Protein AF-A0A5C2FN39-F1 (afdb_monomer_lite)

Sequence (282 aa):
MSVRHESASGLIWNNKVEKVRMSQDSYARLRFANIRQLPETGLFADEVGAIAPDVQAVSIDLDDGGNLDLTGIENLPLLSSLIIHQCDGILPYGGSGNGVMALTRLLMPYAQGATEQLIASPHLQDMEIEGGTLDLLTHMAETVRNVLLQRVKRAADPRAWDRLTQLDQIEINQSGSIEVVAPAGAWPEVVSFTIIGSLKGIVLASKVRPFQYLYLEGVRRFDPGSSFWDLQAKRVTVGYSTNPPKWLVEAWPHRPDDWDESFSIASHPLLPGSEEPYFDEL

Structure (mmCIF, N/CA/C/O backbone):
data_AF-A0A5C2FN39-F1
#
_entry.id   AF-A0A5C2FN39-F1
#
loop_
_atom_site.group_PDB
_atom_site.id
_atom_site.type_symbol
_atom_site.label_atom_id
_atom_site.label_alt_id
_atom_site.label_comp_id
_atom_site.label_asym_id
_atom_site.label_entity_id
_atom_site.label_seq_id
_atom_site.pdbx_PDB_ins_code
_atom_site.Cartn_x
_atom_site.Cartn_y
_atom_site.Cartn_z
_atom_site.occupancy
_atom_site.B_iso_or_equiv
_atom_site.auth_seq_id
_atom_site.auth_comp_id
_atom_site.auth_asym_id
_atom_site.auth_atom_id
_atom_site.pdbx_PDB_model_num
ATOM 1 N N . MET A 1 1 ? 25.526 -16.137 -9.722 1.00 68.50 1 MET A N 1
ATOM 2 C CA . MET A 1 1 ? 26.629 -15.169 -9.893 1.00 68.50 1 MET A CA 1
ATOM 3 C C . MET A 1 1 ? 26.033 -13.861 -10.384 1.00 68.50 1 MET A C 1
ATOM 5 O O . MET A 1 1 ? 25.047 -13.931 -11.107 1.00 68.50 1 MET A O 1
ATOM 9 N N . SER A 1 2 ? 26.560 -12.723 -9.930 1.00 86.62 2 SER A N 1
ATOM 10 C CA . SER A 1 2 ? 26.171 -11.387 -10.404 1.00 86.62 2 SER A CA 1
ATOM 11 C C . SER A 1 2 ? 27.128 -10.970 -11.516 1.00 86.62 2 SER A C 1
ATOM 13 O O . SER A 1 2 ? 28.333 -11.147 -11.342 1.00 86.62 2 SER A O 1
ATOM 15 N N . VAL A 1 3 ? 26.622 -10.445 -12.628 1.00 90.44 3 VAL A N 1
ATOM 16 C CA . VAL A 1 3 ? 27.440 -9.945 -13.744 1.00 90.44 3 VAL A CA 1
ATOM 17 C C . VAL A 1 3 ? 27.214 -8.446 -13.870 1.00 90.44 3 VAL A C 1
ATOM 19 O O . VAL A 1 3 ? 26.077 -8.020 -14.043 1.00 90.44 3 VAL A O 1
ATOM 22 N N . ARG A 1 4 ? 28.282 -7.652 -13.751 1.00 93.44 4 ARG A N 1
ATOM 23 C CA . ARG A 1 4 ? 28.230 -6.198 -13.939 1.00 93.44 4 ARG A CA 1
ATOM 24 C C . ARG A 1 4 ? 28.286 -5.869 -15.429 1.00 93.44 4 ARG A C 1
ATOM 26 O O . ARG A 1 4 ? 29.112 -6.428 -16.147 1.00 93.44 4 ARG A O 1
ATOM 33 N N . HIS A 1 5 ? 27.442 -4.941 -15.851 1.00 93.31 5 HIS A N 1
ATOM 34 C CA . HIS A 1 5 ? 27.387 -4.378 -17.190 1.00 93.31 5 HIS A CA 1
ATOM 35 C C . HIS A 1 5 ? 27.569 -2.863 -17.107 1.00 93.31 5 HIS A C 1
ATOM 37 O O . HIS A 1 5 ? 27.050 -2.218 -16.197 1.00 93.31 5 HIS A O 1
ATOM 43 N N . GLU A 1 6 ? 28.314 -2.322 -18.061 1.00 94.44 6 GLU A N 1
ATOM 44 C CA . GLU A 1 6 ? 28.580 -0.896 -18.210 1.00 94.44 6 GLU A CA 1
ATOM 45 C C . GLU A 1 6 ? 28.505 -0.572 -19.700 1.00 94.44 6 GLU A C 1
ATOM 47 O O . GLU A 1 6 ? 29.153 -1.241 -20.513 1.00 94.44 6 GLU A O 1
ATOM 52 N N . SER A 1 7 ? 27.647 0.377 -20.064 1.00 91.75 7 SER A N 1
ATOM 53 C CA . SER A 1 7 ? 27.414 0.754 -21.455 1.00 91.75 7 SER A CA 1
ATOM 54 C C . SER A 1 7 ? 28.093 2.077 -21.809 1.00 91.75 7 SER A C 1
ATOM 56 O O . SER A 1 7 ? 28.524 2.842 -20.947 1.00 91.75 7 SER A O 1
ATOM 58 N N . ALA A 1 8 ? 28.166 2.373 -23.109 1.00 89.88 8 ALA A N 1
ATOM 59 C CA . ALA A 1 8 ? 28.745 3.619 -23.604 1.00 89.88 8 ALA A CA 1
ATOM 60 C C . ALA A 1 8 ? 27.920 4.872 -23.250 1.00 89.88 8 ALA A C 1
ATOM 62 O O . ALA A 1 8 ? 28.463 5.973 -23.298 1.00 89.88 8 ALA A O 1
ATOM 63 N N . SER A 1 9 ? 26.637 4.723 -22.903 1.00 90.56 9 SER A N 1
ATOM 64 C CA . SER A 1 9 ? 25.781 5.830 -22.453 1.00 90.56 9 SER A CA 1
ATOM 65 C C . SER A 1 9 ? 25.977 6.165 -20.969 1.00 90.56 9 SER A C 1
ATOM 67 O O . SER A 1 9 ? 25.420 7.149 -20.487 1.00 90.56 9 SER A O 1
ATOM 69 N N . GLY A 1 10 ? 26.776 5.370 -20.247 1.00 92.06 10 GLY A N 1
ATOM 70 C CA . GLY A 1 10 ? 26.983 5.505 -18.806 1.00 92.06 10 GLY A CA 1
ATOM 71 C C . GLY A 1 10 ? 25.992 4.706 -17.955 1.00 92.06 10 GLY A C 1
ATOM 72 O O . GLY A 1 10 ? 26.003 4.851 -16.734 1.00 92.06 10 GLY A O 1
ATOM 73 N N . LEU A 1 11 ? 25.157 3.846 -18.557 1.00 94.94 11 LEU A N 1
ATOM 74 C CA . LEU A 1 11 ? 24.302 2.920 -17.813 1.00 94.94 11 LEU A CA 1
ATOM 75 C C . LEU A 1 11 ? 25.167 1.860 -17.117 1.00 94.94 11 LEU A C 1
ATOM 77 O O . LEU A 1 11 ? 25.895 1.112 -17.775 1.00 94.94 11 LEU A O 1
ATOM 81 N N . ILE A 1 12 ? 25.027 1.739 -15.795 1.00 94.38 12 ILE A N 1
ATOM 82 C CA . ILE A 1 12 ? 25.678 0.689 -15.001 1.00 94.38 12 ILE A CA 1
ATOM 83 C C . ILE A 1 12 ? 24.621 -0.132 -14.285 1.00 94.38 12 ILE A C 1
ATOM 85 O O . ILE A 1 12 ? 23.802 0.388 -13.524 1.00 94.38 12 ILE A O 1
ATOM 89 N N . TRP A 1 13 ? 24.667 -1.445 -14.485 1.00 94.62 13 TRP A N 1
ATOM 90 C CA . TRP A 1 13 ? 23.721 -2.356 -13.860 1.00 94.62 13 TRP A CA 1
ATOM 91 C C . TRP A 1 13 ? 24.318 -3.742 -13.631 1.00 94.62 13 TRP A C 1
ATOM 93 O O . TRP A 1 13 ? 25.352 -4.110 -14.187 1.00 94.62 13 TRP A O 1
ATOM 103 N N . ASN A 1 14 ? 23.669 -4.525 -12.775 1.00 93.69 14 ASN A N 1
ATOM 104 C CA . ASN A 1 14 ? 24.052 -5.901 -12.492 1.00 93.69 14 ASN A CA 1
ATOM 105 C C . ASN A 1 14 ? 22.943 -6.866 -12.903 1.00 93.69 14 ASN A C 1
ATOM 107 O O . ASN A 1 14 ? 21.786 -6.677 -12.531 1.00 93.69 14 ASN A O 1
ATOM 111 N N . ASN A 1 15 ? 23.313 -7.940 -13.597 1.00 91.56 15 ASN A N 1
ATOM 112 C CA . ASN A 1 15 ? 22.436 -9.067 -13.875 1.00 91.56 15 ASN A CA 1
ATOM 113 C C . ASN A 1 15 ? 22.622 -10.144 -12.806 1.00 91.56 15 ASN A C 1
ATOM 115 O O . ASN A 1 15 ? 23.734 -10.653 -12.615 1.00 91.56 15 ASN A O 1
ATOM 119 N N . LYS A 1 16 ? 21.547 -10.525 -12.118 1.00 91.44 16 LYS A N 1
ATOM 120 C CA . LYS A 1 16 ? 21.587 -11.599 -11.121 1.00 91.44 16 LYS A CA 1
ATOM 121 C C . LYS A 1 16 ? 20.252 -12.325 -11.064 1.00 91.44 16 LYS A C 1
ATOM 123 O O . LYS A 1 16 ? 19.197 -11.730 -11.208 1.00 91.44 16 LYS A O 1
ATOM 128 N N . VAL A 1 17 ? 20.295 -13.630 -10.813 1.00 90.62 17 VAL A N 1
ATOM 129 C CA . VAL A 1 17 ? 19.088 -14.394 -10.478 1.00 90.62 17 VAL A CA 1
ATOM 130 C C . VAL A 1 17 ? 18.904 -14.375 -8.970 1.00 90.62 17 VAL A C 1
ATOM 132 O O . VAL A 1 17 ? 19.785 -14.841 -8.239 1.00 90.62 17 VAL A O 1
ATOM 135 N N . GLU A 1 18 ? 17.762 -13.877 -8.513 1.00 87.94 18 GLU A N 1
ATOM 136 C CA . GLU A 1 18 ? 17.431 -13.761 -7.094 1.00 87.94 18 GLU A CA 1
ATOM 137 C C . GLU A 1 18 ? 16.122 -14.470 -6.761 1.00 87.94 18 GLU A C 1
ATOM 139 O O . GLU A 1 18 ? 15.236 -14.620 -7.604 1.00 87.94 18 GLU A O 1
ATOM 144 N N . LYS A 1 19 ? 16.025 -14.955 -5.518 1.00 83.50 19 LYS A N 1
ATOM 145 C CA . LYS A 1 19 ? 14.793 -15.530 -4.983 1.00 83.50 19 LYS A CA 1
ATOM 146 C C . LYS A 1 19 ? 13.948 -14.384 -4.435 1.00 83.50 19 LYS A C 1
ATOM 148 O O . LYS A 1 19 ? 14.345 -13.741 -3.470 1.00 83.50 19 LYS A O 1
ATOM 153 N N . VAL A 1 20 ? 12.788 -14.174 -5.034 1.00 80.06 20 VAL A N 1
ATOM 154 C CA . VAL A 1 20 ? 11.862 -13.088 -4.711 1.00 80.06 20 VAL A CA 1
ATOM 155 C C . VAL A 1 20 ? 10.625 -13.683 -4.098 1.00 80.06 20 VAL A C 1
ATOM 157 O O . VAL A 1 20 ? 10.107 -14.684 -4.592 1.00 80.06 20 VAL A O 1
ATOM 160 N N . ARG A 1 21 ? 10.146 -13.065 -3.026 1.00 69.81 21 ARG A N 1
ATOM 161 C CA . ARG A 1 21 ? 8.828 -13.371 -2.485 1.00 69.81 21 ARG A CA 1
ATOM 162 C C . ARG A 1 21 ? 7.776 -12.811 -3.442 1.00 69.81 21 ARG A C 1
ATOM 164 O O . ARG A 1 21 ? 7.739 -11.600 -3.632 1.00 69.81 21 ARG A O 1
ATOM 171 N N . MET A 1 22 ? 6.984 -13.682 -4.055 1.00 67.56 22 MET A N 1
ATOM 172 C CA . MET A 1 22 ? 5.895 -13.294 -4.960 1.00 67.56 22 MET A CA 1
ATOM 173 C C . MET A 1 22 ? 4.588 -13.090 -4.195 1.00 67.56 22 MET A C 1
ATOM 175 O O . MET A 1 22 ? 3.813 -12.229 -4.559 1.00 67.56 22 MET A O 1
ATOM 179 N N . SER A 1 23 ? 4.371 -13.852 -3.121 1.00 61.72 23 SER A N 1
ATOM 180 C CA . SER A 1 23 ? 3.233 -13.696 -2.208 1.00 61.72 23 SER A CA 1
ATOM 181 C C . SER A 1 23 ? 3.613 -14.176 -0.803 1.00 61.72 23 SER A C 1
ATOM 183 O O . SER A 1 23 ? 4.767 -14.552 -0.569 1.00 61.72 23 SER A O 1
ATOM 185 N N . GLN A 1 24 ? 2.669 -14.176 0.147 1.00 55.25 24 GLN A N 1
ATOM 186 C CA . GLN A 1 24 ? 2.934 -14.570 1.533 1.00 55.25 24 GLN A CA 1
ATOM 187 C C . GLN A 1 24 ? 3.634 -15.944 1.634 1.00 55.25 24 GLN A C 1
ATOM 189 O O . GLN A 1 24 ? 4.623 -16.041 2.362 1.00 55.25 24 GLN A O 1
ATOM 194 N N . ASP A 1 25 ? 3.263 -16.912 0.788 1.00 59.53 25 ASP A N 1
ATOM 195 C CA . ASP A 1 25 ? 3.815 -18.278 0.801 1.00 59.53 25 ASP A CA 1
ATOM 196 C C . ASP A 1 25 ? 4.524 -18.702 -0.500 1.00 59.53 25 ASP A C 1
ATOM 198 O O . ASP A 1 25 ? 4.971 -19.843 -0.633 1.00 59.53 25 ASP A O 1
ATOM 202 N N . SER A 1 26 ? 4.667 -17.797 -1.476 1.00 71.62 26 SER A N 1
ATOM 203 C CA . SER A 1 26 ? 5.258 -18.109 -2.784 1.00 71.62 26 SER A CA 1
ATOM 204 C C . SER A 1 26 ? 6.569 -17.374 -3.029 1.00 71.62 26 SER A C 1
ATOM 206 O O . SER A 1 26 ? 6.704 -16.177 -2.762 1.00 71.62 26 SER A O 1
ATOM 208 N N . TYR A 1 27 ? 7.532 -18.088 -3.612 1.00 78.94 27 TYR A N 1
ATOM 209 C CA . TYR A 1 27 ? 8.794 -17.522 -4.066 1.00 78.94 27 TYR A CA 1
ATOM 210 C C . TYR A 1 27 ? 9.089 -17.919 -5.510 1.00 78.94 27 TYR A C 1
ATOM 212 O O . TYR A 1 27 ? 9.005 -19.095 -5.861 1.00 78.94 27 TYR A O 1
ATOM 220 N N . ALA A 1 28 ? 9.545 -16.960 -6.312 1.00 83.38 28 ALA A N 1
ATOM 221 C CA . ALA A 1 28 ? 10.051 -17.198 -7.658 1.00 83.38 28 ALA A CA 1
ATOM 222 C C . ALA A 1 28 ? 11.546 -16.891 -7.733 1.00 83.38 28 ALA A C 1
ATOM 224 O O . ALA A 1 28 ? 12.079 -16.084 -6.971 1.00 83.38 28 ALA A O 1
ATOM 225 N N . ARG A 1 29 ? 12.242 -17.546 -8.663 1.00 88.62 29 ARG A N 1
ATOM 226 C CA . ARG A 1 29 ? 13.601 -17.158 -9.047 1.00 88.62 29 ARG A CA 1
ATOM 227 C C . ARG A 1 29 ? 13.485 -16.281 -10.279 1.00 88.62 29 ARG A C 1
ATOM 229 O O . ARG A 1 29 ? 13.197 -16.809 -11.346 1.00 88.62 29 ARG A O 1
ATOM 236 N N . LEU A 1 30 ? 13.680 -14.979 -10.112 1.00 90.94 30 LEU A N 1
ATOM 237 C CA . LEU A 1 30 ? 13.596 -14.017 -11.206 1.00 90.94 30 LEU A CA 1
ATOM 238 C C . LEU A 1 30 ? 14.995 -13.573 -11.613 1.00 90.94 30 LEU A C 1
ATOM 240 O O . LEU A 1 30 ? 15.892 -13.462 -10.770 1.00 90.94 30 LEU A O 1
ATOM 244 N N . ARG A 1 31 ? 15.186 -13.321 -12.907 1.00 93.19 31 ARG A N 1
ATOM 245 C CA . ARG A 1 31 ? 16.370 -12.621 -13.399 1.00 93.19 31 ARG A CA 1
ATOM 246 C C . ARG A 1 31 ? 16.178 -11.115 -13.255 1.00 93.19 31 ARG A C 1
ATOM 248 O O . ARG A 1 31 ? 15.276 -10.546 -13.866 1.00 93.19 31 ARG A O 1
ATOM 255 N N . PHE A 1 32 ? 17.050 -10.498 -12.473 1.00 94.31 32 PHE A N 1
ATOM 256 C CA . PHE A 1 32 ? 17.063 -9.072 -12.197 1.00 94.31 32 PHE A CA 1
ATOM 257 C C . PHE A 1 32 ? 18.043 -8.327 -13.085 1.00 94.31 32 PHE A C 1
ATOM 259 O O . PHE A 1 32 ? 19.181 -8.769 -13.255 1.00 94.31 32 PHE A O 1
ATOM 266 N N . ALA A 1 33 ? 17.621 -7.151 -13.532 1.00 95.19 33 ALA A N 1
ATOM 267 C CA . ALA A 1 33 ? 18.501 -6.046 -13.862 1.00 95.19 33 ALA A CA 1
ATOM 268 C C . ALA A 1 33 ? 18.473 -5.030 -12.708 1.00 95.19 33 ALA A C 1
ATOM 270 O O . ALA A 1 33 ? 17.485 -4.324 -12.513 1.00 95.19 33 ALA A O 1
ATOM 271 N N . ASN A 1 34 ? 19.556 -4.980 -11.931 1.00 94.75 34 ASN A N 1
ATOM 272 C CA . ASN A 1 34 ? 19.725 -4.037 -10.825 1.00 94.75 34 ASN A CA 1
ATOM 273 C C . ASN A 1 34 ? 20.513 -2.824 -11.316 1.00 94.75 34 ASN A C 1
ATOM 275 O O . ASN A 1 34 ? 21.736 -2.905 -11.460 1.00 94.75 34 ASN A O 1
ATOM 279 N N . ILE A 1 35 ? 19.820 -1.726 -11.589 1.00 94.75 35 ILE A N 1
ATOM 280 C CA . ILE A 1 35 ? 20.392 -0.492 -12.126 1.00 94.75 35 ILE A CA 1
ATOM 281 C C . ILE A 1 35 ? 20.983 0.328 -10.984 1.00 94.75 35 ILE A C 1
ATOM 283 O O . ILE A 1 35 ? 20.297 0.607 -10.003 1.00 94.75 35 ILE A O 1
ATOM 287 N N . ARG A 1 36 ? 22.267 0.672 -11.123 1.00 93.62 36 ARG A N 1
ATOM 288 C CA . ARG A 1 36 ? 23.074 1.409 -10.134 1.00 93.62 36 ARG A CA 1
ATOM 289 C C . ARG A 1 36 ? 23.403 2.828 -10.575 1.00 93.62 36 ARG A C 1
ATOM 291 O O . ARG A 1 36 ? 23.592 3.699 -9.738 1.00 93.62 36 ARG A O 1
ATOM 298 N N . GLN A 1 37 ? 23.459 3.052 -11.882 1.00 93.81 37 GLN A N 1
ATOM 299 C CA . GLN A 1 37 ? 23.707 4.359 -12.471 1.00 93.81 37 GLN A CA 1
ATOM 300 C C . GLN A 1 37 ? 22.940 4.459 -13.785 1.00 93.81 37 GLN A C 1
ATOM 302 O O . GLN A 1 37 ? 22.978 3.522 -14.585 1.00 93.81 37 GLN A O 1
ATOM 307 N N . LEU A 1 38 ? 22.251 5.579 -13.991 1.00 93.25 38 LEU A N 1
ATOM 308 C CA . LEU A 1 38 ? 21.539 5.888 -15.229 1.00 93.25 38 LEU A CA 1
ATOM 309 C C . LEU A 1 38 ? 22.411 6.753 -16.153 1.00 93.25 38 LEU A C 1
ATOM 311 O O . LEU A 1 38 ? 23.233 7.531 -15.661 1.00 93.25 38 LEU A O 1
ATOM 315 N N . PRO A 1 39 ? 22.201 6.679 -17.478 1.00 91.75 39 PRO A N 1
ATOM 316 C CA . PRO A 1 39 ? 22.664 7.703 -18.411 1.00 91.75 39 PRO A CA 1
ATOM 317 C C . PRO A 1 39 ? 22.115 9.088 -18.053 1.00 91.75 39 PRO A C 1
ATOM 319 O O . PRO A 1 39 ? 21.081 9.196 -17.394 1.00 91.75 39 PRO A O 1
ATOM 322 N N . GLU A 1 40 ? 22.728 10.155 -18.576 1.00 88.25 40 GLU A N 1
ATOM 323 C CA . GLU A 1 40 ? 22.231 11.535 -18.389 1.00 88.25 40 GLU A CA 1
ATOM 324 C C . GLU A 1 40 ? 20.773 11.718 -18.848 1.00 88.25 40 GLU A C 1
ATOM 326 O O . GLU A 1 40 ? 20.047 12.554 -18.314 1.00 88.25 40 GLU A O 1
ATOM 331 N N . THR A 1 41 ? 20.333 10.927 -19.831 1.00 87.56 41 THR A N 1
ATOM 332 C CA . THR A 1 41 ? 18.958 10.938 -20.345 1.00 87.56 41 THR A CA 1
ATOM 333 C C . THR A 1 41 ? 17.955 10.236 -19.427 1.00 87.56 41 THR A C 1
ATOM 335 O O . THR A 1 41 ? 16.757 10.393 -19.633 1.00 87.56 41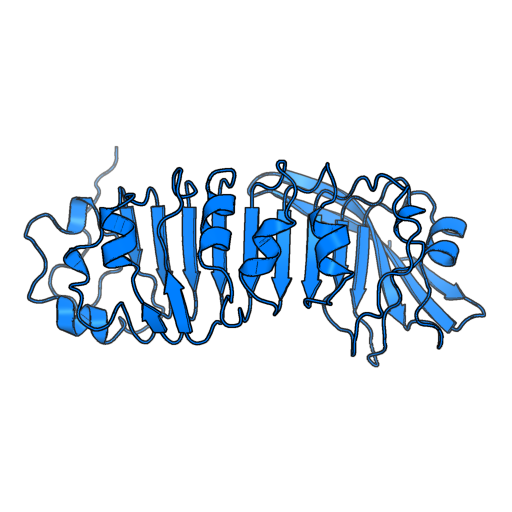 THR A O 1
ATOM 338 N N . GLY A 1 42 ? 18.408 9.432 -18.460 1.00 88.38 42 GLY A N 1
ATOM 339 C CA . GLY A 1 42 ? 17.553 8.596 -17.610 1.00 88.38 42 GLY A CA 1
ATOM 340 C C . GLY A 1 42 ? 17.000 7.332 -18.285 1.00 88.38 42 GLY A C 1
ATOM 341 O O . GLY A 1 42 ? 16.404 6.499 -17.602 1.00 88.38 42 GLY A O 1
ATOM 342 N N . LEU A 1 43 ? 17.206 7.167 -19.597 1.00 91.44 43 LEU A N 1
ATOM 343 C CA . LEU A 1 43 ? 16.714 6.035 -20.388 1.00 91.44 43 LEU A CA 1
ATOM 344 C C . LEU A 1 43 ? 17.588 4.794 -20.183 1.00 91.44 43 LEU A C 1
ATOM 346 O O . LEU A 1 43 ? 18.813 4.878 -20.228 1.00 91.44 43 LEU A O 1
ATOM 350 N N . PHE A 1 44 ? 16.963 3.628 -20.014 1.00 93.25 44 PHE A N 1
ATOM 351 C CA . PHE A 1 44 ? 17.691 2.367 -19.803 1.00 93.25 44 PHE A CA 1
ATOM 352 C C . PHE A 1 44 ? 17.059 1.138 -20.471 1.00 93.25 44 PHE A C 1
ATOM 354 O O . PHE A 1 44 ? 17.761 0.156 -20.717 1.00 93.25 44 PHE A O 1
ATOM 361 N N . ALA A 1 45 ? 15.745 1.151 -20.721 1.00 92.38 45 ALA A N 1
ATOM 362 C CA . ALA A 1 45 ? 14.983 -0.062 -21.018 1.00 92.38 45 ALA A CA 1
ATOM 363 C C . ALA A 1 45 ? 15.482 -0.788 -22.277 1.00 92.38 45 ALA A C 1
ATOM 365 O O . ALA A 1 45 ? 15.726 -1.994 -22.229 1.00 92.38 45 ALA A O 1
ATOM 366 N N . ASP A 1 46 ? 15.718 -0.051 -23.364 1.00 91.38 46 ASP A N 1
ATOM 367 C CA . ASP A 1 46 ? 16.189 -0.622 -24.629 1.00 91.38 46 ASP A CA 1
ATOM 368 C C . ASP A 1 46 ? 17.588 -1.250 -24.500 1.00 91.38 46 ASP A C 1
ATOM 370 O O . ASP A 1 46 ? 17.839 -2.335 -25.028 1.00 91.38 46 ASP A O 1
ATOM 374 N N . GLU A 1 47 ? 18.499 -0.615 -23.752 1.00 92.88 47 GLU A N 1
ATOM 375 C CA . GLU A 1 47 ? 19.850 -1.144 -23.522 1.00 92.88 47 GLU A CA 1
ATOM 376 C C . GLU A 1 47 ? 19.825 -2.425 -22.682 1.00 92.88 47 GLU A C 1
ATOM 378 O O . GLU A 1 47 ? 20.512 -3.401 -23.002 1.00 92.88 47 GLU A O 1
ATOM 383 N N . VAL A 1 48 ? 19.003 -2.450 -21.628 1.00 92.88 48 VAL A N 1
ATOM 384 C CA . VAL A 1 48 ? 18.810 -3.650 -20.805 1.00 92.88 48 VAL A CA 1
ATOM 385 C C . VAL A 1 48 ? 18.190 -4.770 -21.638 1.00 92.88 48 VAL A C 1
ATOM 387 O O . VAL A 1 48 ? 18.703 -5.888 -21.615 1.00 92.88 48 VAL A O 1
ATOM 390 N N . GLY A 1 49 ? 17.143 -4.479 -22.414 1.00 91.25 49 GLY A N 1
ATOM 391 C CA . GLY A 1 49 ? 16.467 -5.460 -23.264 1.00 91.25 49 GLY A CA 1
ATOM 392 C C . GLY A 1 49 ? 17.370 -6.045 -24.352 1.00 91.25 49 GLY A C 1
ATOM 393 O O . GLY A 1 49 ? 17.291 -7.238 -24.640 1.00 91.25 49 GLY A O 1
ATOM 394 N N . ALA A 1 50 ? 18.283 -5.245 -24.910 1.00 90.62 50 ALA A N 1
ATOM 395 C CA . ALA A 1 50 ? 19.247 -5.709 -25.906 1.00 90.62 50 ALA A CA 1
ATOM 396 C C . ALA A 1 50 ? 20.297 -6.676 -25.326 1.00 90.62 50 ALA A C 1
ATOM 398 O O . ALA A 1 50 ? 20.708 -7.619 -26.004 1.00 90.62 50 ALA A O 1
ATOM 399 N N . ILE A 1 51 ? 20.742 -6.455 -24.082 1.00 89.69 51 ILE A N 1
ATOM 400 C CA . ILE A 1 51 ? 21.794 -7.262 -23.437 1.00 89.69 51 ILE A CA 1
ATOM 401 C C . ILE A 1 51 ? 21.210 -8.472 -22.696 1.00 89.69 51 ILE A C 1
ATOM 403 O O . ILE A 1 51 ? 21.808 -9.550 -22.693 1.00 89.69 51 ILE A O 1
ATOM 407 N N . ALA A 1 52 ? 20.057 -8.305 -22.053 1.00 89.81 52 ALA A N 1
ATOM 408 C CA . ALA A 1 52 ? 19.388 -9.334 -21.270 1.00 89.81 52 ALA A CA 1
ATOM 409 C C . ALA A 1 52 ? 17.881 -9.362 -21.581 1.00 89.81 52 ALA A C 1
ATOM 411 O O . ALA A 1 52 ? 17.061 -8.923 -20.772 1.00 89.81 52 ALA A O 1
ATOM 412 N N . PRO A 1 53 ? 17.497 -9.926 -22.742 1.00 90.06 53 PRO A N 1
ATOM 413 C CA . PRO A 1 53 ? 16.099 -9.989 -23.177 1.00 90.06 53 PRO A CA 1
ATOM 414 C C . PRO A 1 53 ? 15.218 -10.876 -22.283 1.00 90.06 53 PRO A C 1
ATOM 416 O O . PRO A 1 53 ? 13.995 -10.820 -22.374 1.00 90.06 53 PRO A O 1
ATOM 419 N N . ASP A 1 54 ? 15.824 -11.703 -21.424 1.00 91.25 54 ASP A N 1
ATOM 420 C CA . ASP A 1 54 ? 15.140 -12.574 -20.470 1.00 91.25 54 ASP A CA 1
ATOM 421 C C . ASP A 1 54 ? 15.021 -11.969 -19.056 1.00 91.25 54 ASP A C 1
ATOM 423 O O . ASP A 1 54 ? 14.755 -12.695 -18.096 1.00 91.25 54 ASP A O 1
ATOM 427 N N . VAL A 1 55 ? 15.238 -10.656 -18.897 1.00 92.88 55 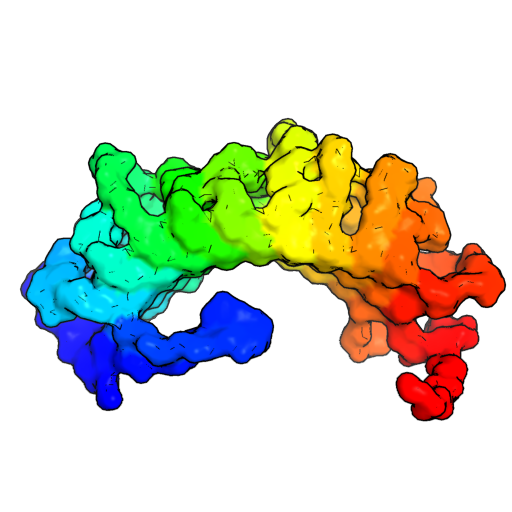VAL A N 1
ATOM 428 C CA . VAL A 1 55 ? 15.012 -9.947 -17.626 1.00 92.88 55 VAL A CA 1
ATOM 429 C C . VAL A 1 55 ? 13.538 -10.015 -17.240 1.00 92.88 55 VAL A C 1
ATOM 431 O O . VAL A 1 55 ? 12.651 -9.686 -18.023 1.00 92.88 55 VAL A O 1
ATOM 434 N N . GLN A 1 56 ? 13.293 -10.426 -15.997 1.00 93.94 56 GLN A N 1
ATOM 435 C CA . GLN A 1 56 ? 11.953 -10.563 -15.424 1.00 93.94 56 GLN A CA 1
ATOM 436 C C . GLN A 1 56 ? 11.672 -9.517 -14.346 1.00 93.94 56 GLN A C 1
ATOM 438 O O . GLN A 1 56 ? 10.518 -9.240 -14.026 1.00 93.94 56 GLN A O 1
ATOM 443 N N . ALA A 1 57 ? 12.724 -8.943 -13.768 1.00 94.19 57 ALA A N 1
ATOM 444 C CA . ALA A 1 57 ? 12.616 -7.922 -12.747 1.00 94.19 57 ALA A CA 1
ATOM 445 C C . ALA A 1 57 ? 13.611 -6.791 -13.003 1.00 94.19 57 ALA A C 1
ATOM 447 O O . ALA A 1 57 ? 14.776 -7.038 -13.310 1.00 94.19 57 ALA A O 1
ATOM 448 N N . VAL A 1 58 ? 13.164 -5.554 -12.832 1.00 95.12 58 VAL A N 1
ATOM 449 C CA . VAL A 1 58 ? 14.031 -4.373 -12.836 1.00 95.12 58 VAL A CA 1
ATOM 450 C C . VAL A 1 58 ? 13.990 -3.760 -11.446 1.00 95.12 58 VAL A C 1
ATOM 452 O O . VAL A 1 58 ? 12.911 -3.505 -10.910 1.00 95.12 58 VAL A O 1
ATOM 455 N N . SER A 1 59 ? 15.169 -3.533 -10.871 1.00 94.56 59 SER A N 1
ATOM 456 C CA . SER A 1 59 ? 15.336 -2.809 -9.613 1.00 94.56 59 SER A CA 1
ATOM 457 C C . SER A 1 59 ? 16.187 -1.570 -9.851 1.00 94.56 59 SER A C 1
ATOM 459 O O . SER A 1 59 ? 17.288 -1.680 -10.389 1.00 94.56 59 SER A O 1
ATOM 461 N N . ILE A 1 60 ? 15.702 -0.410 -9.423 1.00 94.19 60 ILE A N 1
ATOM 462 C CA . ILE A 1 60 ? 16.404 0.873 -9.494 1.00 94.19 60 ILE A CA 1
ATOM 463 C C . ILE A 1 60 ? 16.883 1.246 -8.089 1.00 94.19 60 ILE A C 1
ATOM 465 O O . ILE A 1 60 ? 16.071 1.525 -7.200 1.00 94.19 60 ILE A O 1
ATOM 469 N N . ASP A 1 61 ? 18.201 1.216 -7.900 1.00 89.62 61 ASP A N 1
ATOM 470 C CA . ASP A 1 61 ? 18.888 1.541 -6.646 1.00 89.62 61 ASP A CA 1
ATOM 471 C C . ASP A 1 61 ? 20.161 2.329 -6.982 1.00 89.62 61 ASP A C 1
ATOM 473 O O . ASP A 1 61 ? 21.243 1.751 -7.134 1.00 89.62 61 ASP A O 1
ATOM 477 N N . LEU A 1 62 ? 19.976 3.629 -7.235 1.00 88.31 62 LEU A N 1
ATOM 478 C CA . LEU A 1 62 ? 20.994 4.517 -7.793 1.00 88.31 62 LEU A CA 1
ATOM 479 C C . LEU A 1 62 ? 22.004 4.944 -6.728 1.00 88.31 62 LEU A C 1
ATOM 481 O O . LEU A 1 62 ? 21.614 5.452 -5.682 1.00 88.31 62 LEU A O 1
ATOM 485 N N . ASP A 1 63 ? 23.296 4.796 -7.025 1.00 85.19 63 ASP A N 1
ATOM 486 C CA . ASP A 1 63 ? 24.377 5.142 -6.093 1.00 85.19 63 ASP A CA 1
ATOM 487 C C . ASP A 1 63 ? 24.465 6.662 -5.834 1.00 85.19 63 ASP A C 1
ATOM 489 O O . ASP A 1 63 ? 24.702 7.080 -4.701 1.00 85.19 63 ASP A O 1
ATOM 493 N N . ASP A 1 64 ? 24.217 7.479 -6.865 1.00 81.69 64 ASP A N 1
ATOM 494 C CA . ASP A 1 64 ? 24.412 8.939 -6.849 1.00 81.69 64 ASP A CA 1
ATOM 495 C C . ASP A 1 64 ? 23.126 9.734 -7.173 1.00 81.69 64 ASP A C 1
ATOM 497 O O . ASP A 1 64 ? 23.186 10.895 -7.580 1.00 81.69 64 ASP A O 1
ATOM 501 N N . GLY A 1 65 ? 21.948 9.122 -7.005 1.00 82.31 65 GLY A N 1
ATOM 502 C CA . GLY A 1 65 ? 20.670 9.732 -7.394 1.00 82.31 65 GLY A CA 1
ATOM 503 C C . GLY A 1 65 ? 20.463 9.783 -8.915 1.00 82.31 65 GLY A C 1
ATOM 504 O O . GLY A 1 65 ? 21.105 9.054 -9.672 1.00 82.31 65 GLY A O 1
ATOM 505 N N . GLY A 1 66 ? 19.519 10.606 -9.371 1.00 86.69 66 GLY A N 1
ATOM 506 C CA . GLY A 1 66 ? 19.189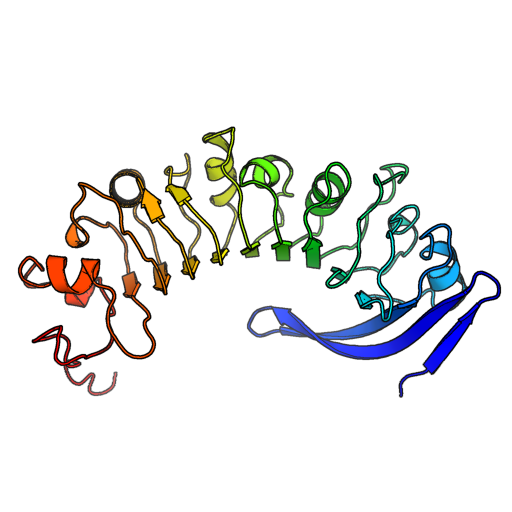 10.776 -10.788 1.00 86.69 66 GLY A CA 1
ATOM 507 C C . GLY A 1 66 ? 17.695 10.726 -11.113 1.00 86.69 66 GLY A C 1
ATOM 508 O O . GLY A 1 66 ? 16.878 10.191 -10.358 1.00 86.69 66 GLY A O 1
ATOM 509 N N . ASN A 1 67 ? 17.349 11.286 -12.276 1.00 90.25 67 ASN A N 1
ATOM 510 C CA . ASN A 1 67 ? 15.998 11.232 -12.828 1.00 90.25 67 ASN A CA 1
ATOM 511 C C . ASN A 1 67 ? 15.827 9.977 -13.687 1.00 90.25 67 ASN A C 1
ATOM 513 O O . ASN A 1 67 ? 16.606 9.736 -14.608 1.00 90.25 67 ASN A O 1
ATOM 517 N N . LEU A 1 68 ? 14.788 9.203 -13.397 1.00 92.62 68 LEU A N 1
ATOM 518 C CA . LEU A 1 68 ? 14.454 7.974 -14.104 1.00 92.62 68 LEU A CA 1
ATOM 519 C C . LEU A 1 68 ? 13.488 8.257 -15.255 1.00 92.62 68 LEU A C 1
ATOM 521 O O . LEU A 1 68 ? 12.418 8.818 -15.024 1.00 92.62 68 LEU A O 1
ATOM 525 N N . ASP A 1 69 ? 13.817 7.800 -16.463 1.00 91.75 69 ASP A N 1
ATOM 526 C CA . ASP A 1 69 ? 12.874 7.746 -17.579 1.00 91.75 69 ASP A CA 1
ATOM 527 C C . ASP A 1 69 ? 12.431 6.296 -17.806 1.00 91.75 69 ASP A C 1
ATOM 529 O O . ASP A 1 69 ? 13.239 5.404 -18.072 1.00 91.75 69 ASP A O 1
ATOM 533 N N . LEU A 1 70 ? 11.129 6.057 -17.669 1.00 91.81 70 LEU A N 1
ATOM 534 C CA . LEU A 1 70 ? 10.517 4.741 -17.844 1.00 91.81 70 LEU A CA 1
ATOM 535 C C . LEU A 1 70 ? 10.103 4.459 -19.297 1.00 91.81 70 LEU A C 1
ATOM 537 O O . LEU A 1 70 ? 9.542 3.402 -19.574 1.00 91.81 70 LEU A O 1
ATOM 541 N N . THR A 1 71 ? 10.356 5.374 -20.231 1.00 89.00 71 THR A N 1
ATOM 542 C CA . THR A 1 71 ? 10.030 5.191 -21.649 1.00 89.00 71 THR A CA 1
ATOM 543 C C . THR A 1 71 ? 10.679 3.918 -22.203 1.00 89.00 71 THR A C 1
ATOM 545 O O . THR A 1 71 ? 11.877 3.686 -22.038 1.00 89.00 71 THR A O 1
ATOM 548 N N . GLY A 1 72 ? 9.872 3.081 -22.863 1.00 87.81 72 GLY A N 1
ATOM 549 C CA . GLY A 1 72 ? 10.317 1.815 -23.443 1.00 87.81 72 GLY A CA 1
ATOM 550 C C . GLY A 1 72 ? 10.354 0.648 -22.456 1.00 87.81 72 GLY A C 1
ATOM 551 O O . GLY A 1 72 ? 10.660 -0.469 -22.865 1.00 87.81 72 GLY A O 1
ATOM 552 N N . ILE A 1 73 ? 10.008 0.846 -21.176 1.00 90.31 73 ILE A N 1
ATOM 553 C CA . ILE A 1 73 ? 9.921 -0.258 -20.205 1.00 90.31 73 ILE A CA 1
ATOM 554 C C . ILE A 1 73 ? 8.917 -1.336 -20.642 1.00 90.31 73 ILE A C 1
ATOM 556 O O . ILE A 1 73 ? 9.110 -2.516 -20.356 1.00 90.31 73 ILE A O 1
ATOM 560 N N . GLU A 1 74 ? 7.893 -0.950 -21.408 1.00 86.94 74 GLU A N 1
ATOM 561 C CA . GLU A 1 74 ? 6.914 -1.859 -21.998 1.00 86.94 74 GLU A CA 1
ATOM 562 C C . GLU A 1 74 ? 7.512 -2.814 -23.043 1.00 86.94 74 GLU A C 1
ATOM 564 O O . GLU A 1 74 ? 6.911 -3.844 -23.349 1.00 86.94 74 GLU A O 1
ATOM 569 N N . ASN A 1 75 ? 8.705 -2.509 -23.564 1.00 86.75 75 ASN A N 1
ATOM 570 C CA . ASN A 1 75 ? 9.416 -3.343 -24.531 1.00 86.75 75 ASN A CA 1
ATOM 571 C C . ASN A 1 75 ? 10.165 -4.509 -23.870 1.00 86.75 75 ASN A C 1
ATOM 573 O O . ASN A 1 75 ? 10.756 -5.319 -24.582 1.00 86.75 75 ASN A O 1
ATOM 577 N N . LEU A 1 76 ? 10.161 -4.614 -22.534 1.00 90.31 76 LEU A N 1
ATOM 578 C CA . LEU A 1 76 ? 10.737 -5.736 -21.793 1.00 90.31 76 LEU A CA 1
ATOM 579 C C . LEU A 1 76 ? 9.680 -6.851 -21.643 1.00 90.31 76 LEU A C 1
ATOM 581 O O . LEU A 1 76 ? 8.865 -6.809 -20.719 1.00 90.31 76 LEU A O 1
ATOM 585 N N . PRO A 1 77 ? 9.668 -7.879 -22.517 1.00 85.75 77 PRO A N 1
ATOM 586 C CA . PRO A 1 77 ? 8.503 -8.751 -22.703 1.00 85.75 77 PRO A CA 1
ATOM 587 C C . PRO A 1 77 ? 8.212 -9.669 -21.512 1.00 85.75 77 PRO A C 1
ATOM 589 O O . PRO A 1 77 ? 7.099 -10.173 -21.379 1.00 85.75 77 PRO A O 1
ATOM 592 N N . LEU A 1 78 ? 9.211 -9.920 -20.663 1.00 91.44 78 LEU A N 1
ATOM 593 C CA . LEU A 1 78 ? 9.089 -10.789 -19.493 1.00 91.44 78 LEU A CA 1
ATOM 594 C C . LEU A 1 78 ? 9.048 -10.012 -18.174 1.00 91.44 78 LEU A C 1
ATOM 596 O O . LEU A 1 78 ? 9.070 -10.641 -17.115 1.00 91.44 78 LEU A O 1
ATOM 600 N N . LEU A 1 79 ? 8.998 -8.676 -18.218 1.00 93.00 79 LEU A N 1
ATOM 601 C CA . LEU A 1 79 ? 9.020 -7.852 -17.017 1.00 93.00 79 LEU A CA 1
ATOM 602 C C . LEU A 1 79 ? 7.756 -8.081 -16.181 1.00 93.00 79 LEU A C 1
ATOM 604 O O . LEU A 1 79 ? 6.676 -7.596 -16.512 1.00 93.00 79 LEU A O 1
ATOM 608 N N . SER A 1 80 ? 7.919 -8.794 -15.070 1.00 93.06 80 SER A N 1
ATOM 609 C CA . SER A 1 80 ? 6.860 -9.076 -14.104 1.00 93.06 80 SER A CA 1
ATOM 610 C C . SER A 1 80 ? 6.991 -8.261 -12.819 1.00 93.06 80 SER A C 1
ATOM 612 O O . SER A 1 80 ? 6.022 -8.142 -12.075 1.00 93.06 80 SER A O 1
ATOM 614 N N . SER A 1 81 ? 8.168 -7.697 -12.535 1.00 93.88 81 SER A N 1
ATOM 615 C CA . SER A 1 81 ? 8.417 -6.925 -11.314 1.00 93.88 81 SER A CA 1
ATOM 616 C C . SER A 1 81 ? 9.201 -5.649 -11.600 1.00 93.88 81 SER A C 1
ATOM 618 O O . SER A 1 81 ? 10.310 -5.712 -12.127 1.00 93.88 81 SER A O 1
ATOM 620 N N . LEU A 1 82 ? 8.672 -4.505 -11.172 1.00 94.69 82 LEU A N 1
ATOM 621 C CA . LEU A 1 82 ? 9.373 -3.220 -11.192 1.00 94.69 82 LEU A CA 1
ATOM 622 C C . LEU A 1 82 ? 9.517 -2.696 -9.765 1.00 94.69 82 LEU A C 1
ATOM 624 O O . LEU A 1 82 ? 8.526 -2.594 -9.046 1.00 94.69 82 LEU A O 1
ATOM 628 N N . ILE A 1 83 ? 10.748 -2.393 -9.361 1.00 94.38 83 ILE A N 1
ATOM 629 C CA . ILE A 1 83 ? 11.085 -1.921 -8.019 1.00 94.38 83 ILE A CA 1
ATOM 630 C C . ILE A 1 83 ? 11.927 -0.653 -8.148 1.00 94.38 83 ILE A C 1
ATOM 632 O O . ILE A 1 83 ? 13.002 -0.676 -8.741 1.00 94.38 83 ILE A O 1
ATOM 636 N N . ILE A 1 84 ? 11.452 0.457 -7.596 1.00 94.19 84 ILE A N 1
ATOM 637 C CA . ILE A 1 84 ? 12.122 1.757 -7.623 1.00 94.19 84 ILE A CA 1
ATOM 638 C C . ILE A 1 84 ? 12.172 2.274 -6.186 1.00 94.19 84 ILE A C 1
ATOM 640 O O . ILE A 1 84 ? 11.134 2.597 -5.616 1.00 94.19 84 ILE A O 1
ATOM 644 N N . HIS A 1 85 ? 13.369 2.331 -5.597 1.00 82.19 85 HIS A N 1
ATOM 645 C CA . HIS A 1 85 ? 13.557 2.777 -4.210 1.00 82.19 85 HIS A CA 1
ATOM 646 C C . HIS A 1 85 ? 14.219 4.153 -4.106 1.00 82.19 85 HIS A C 1
ATOM 648 O O . HIS A 1 85 ? 13.804 4.967 -3.286 1.00 82.19 85 HIS A O 1
ATOM 654 N N . GLN A 1 86 ? 15.257 4.409 -4.908 1.00 75.19 86 GLN A N 1
ATOM 655 C CA . GLN A 1 86 ? 16.072 5.623 -4.814 1.00 75.19 86 GLN A CA 1
ATOM 656 C C . GLN A 1 86 ? 16.206 6.283 -6.187 1.00 75.19 86 GLN A C 1
ATOM 658 O O . GLN A 1 86 ? 16.893 5.773 -7.070 1.00 75.19 86 GLN A O 1
ATOM 663 N N . CYS A 1 87 ? 15.532 7.419 -6.354 1.00 83.94 87 CYS A N 1
ATOM 664 C CA . CYS A 1 87 ? 15.680 8.328 -7.489 1.00 83.94 87 CYS A CA 1
ATOM 665 C C . CYS A 1 87 ? 15.326 9.756 -7.051 1.00 83.94 87 CYS A C 1
ATOM 667 O O . CYS A 1 87 ? 14.501 9.937 -6.153 1.00 83.94 87 CYS A O 1
ATOM 669 N N . ASP A 1 88 ? 15.894 10.764 -7.711 1.00 85.81 88 ASP A N 1
ATOM 670 C CA . ASP A 1 88 ? 15.552 12.172 -7.454 1.00 85.81 88 ASP A CA 1
ATOM 671 C C . ASP A 1 88 ? 14.178 12.535 -8.029 1.00 85.81 88 ASP A C 1
ATOM 673 O O . ASP A 1 88 ? 13.476 13.412 -7.519 1.00 85.81 88 ASP A O 1
ATOM 677 N N . GLY A 1 89 ? 13.775 11.827 -9.083 1.00 87.81 89 GLY A N 1
ATOM 678 C CA . GLY A 1 89 ? 12.491 11.985 -9.740 1.00 87.81 89 GLY A CA 1
ATOM 679 C C . GLY A 1 89 ? 12.250 10.893 -10.772 1.00 87.81 89 GLY A C 1
ATOM 680 O O . GLY A 1 89 ? 13.181 10.270 -11.279 1.00 87.81 89 GLY A O 1
ATOM 681 N N . ILE A 1 90 ? 10.981 10.674 -11.096 1.00 90.69 90 ILE A N 1
ATOM 682 C CA . ILE A 1 90 ? 10.569 9.849 -12.231 1.00 90.69 90 ILE A CA 1
ATOM 683 C C . ILE A 1 90 ? 9.960 10.803 -13.252 1.00 90.69 90 ILE A C 1
ATOM 685 O O . ILE A 1 90 ? 9.040 11.563 -12.935 1.00 90.69 90 ILE A O 1
ATOM 689 N N . LEU A 1 91 ? 10.518 10.800 -14.457 1.00 86.81 91 LEU A N 1
ATOM 690 C CA . LEU A 1 91 ? 10.060 11.632 -15.558 1.00 86.81 91 LEU A CA 1
ATOM 691 C C . LEU A 1 91 ? 8.690 11.148 -16.061 1.00 86.81 91 LEU A C 1
ATOM 693 O O . LEU A 1 91 ? 8.343 9.975 -15.886 1.00 86.81 91 LEU A O 1
ATOM 697 N N . PRO A 1 92 ? 7.887 12.036 -16.679 1.00 79.00 92 PRO A N 1
ATOM 698 C CA . PRO A 1 92 ? 6.605 11.652 -17.248 1.00 79.00 92 PRO A CA 1
ATOM 699 C C . PRO A 1 92 ? 6.770 10.478 -18.209 1.00 79.00 92 PRO A C 1
ATOM 701 O O . PRO A 1 92 ? 7.596 10.521 -19.117 1.00 79.00 92 PRO A O 1
ATOM 704 N N . TYR A 1 93 ? 5.969 9.438 -18.004 1.00 72.50 93 TYR A N 1
ATOM 705 C CA . TYR A 1 93 ? 6.042 8.232 -18.812 1.00 72.50 93 TYR A CA 1
ATOM 706 C C . TYR A 1 93 ? 5.628 8.530 -20.258 1.00 72.50 93 TYR A C 1
ATOM 708 O O . TYR A 1 93 ? 4.461 8.814 -20.534 1.00 72.50 93 TYR A O 1
ATOM 716 N N . GLY A 1 94 ? 6.604 8.482 -21.170 1.00 64.12 94 GLY A N 1
ATOM 717 C CA . GLY A 1 94 ? 6.431 8.714 -22.605 1.00 64.12 94 GLY A CA 1
ATOM 718 C C . GLY A 1 94 ? 6.041 7.466 -23.400 1.00 64.12 94 GLY A C 1
ATOM 719 O O . GLY A 1 94 ? 6.107 7.489 -24.629 1.00 64.12 94 GLY A O 1
ATOM 720 N N . GLY A 1 95 ? 5.677 6.373 -22.720 1.00 64.62 95 GLY A N 1
ATOM 721 C CA . GLY A 1 95 ? 5.330 5.108 -23.357 1.00 64.62 95 GLY A CA 1
ATOM 722 C C . GLY A 1 95 ? 4.133 5.225 -24.298 1.00 64.62 95 GLY A C 1
ATOM 723 O O . GLY A 1 95 ? 3.228 6.042 -24.122 1.00 64.62 95 GLY A O 1
ATOM 724 N N . SER A 1 96 ? 4.124 4.377 -25.324 1.00 55.66 96 SER A N 1
ATOM 725 C CA . SER A 1 96 ? 3.131 4.439 -26.411 1.00 55.66 96 SER A CA 1
ATOM 726 C C . SER A 1 96 ? 1.737 3.916 -26.025 1.00 55.66 96 SER A C 1
ATOM 728 O O . SER A 1 96 ? 0.825 3.943 -26.851 1.00 55.66 96 SER A O 1
ATOM 730 N N . GLY A 1 97 ? 1.570 3.410 -24.795 1.00 54.31 97 GLY A N 1
ATOM 731 C CA . GLY A 1 97 ? 0.308 2.886 -24.254 1.00 54.31 97 GLY A CA 1
ATOM 732 C C . GLY A 1 97 ? -0.185 1.572 -24.879 1.00 54.31 97 GLY A C 1
ATOM 733 O O . GLY A 1 97 ? -1.222 1.061 -24.470 1.00 54.31 97 GLY A O 1
ATOM 734 N N . ASN A 1 98 ? 0.538 1.013 -25.856 1.00 52.12 98 ASN A N 1
ATOM 735 C CA . ASN A 1 98 ? 0.094 -0.151 -26.635 1.00 52.12 98 ASN A CA 1
ATOM 736 C C . ASN A 1 98 ? 0.747 -1.480 -26.209 1.00 52.12 98 ASN A C 1
ATOM 738 O O . ASN A 1 98 ? 0.311 -2.543 -26.652 1.00 52.12 98 ASN A O 1
ATOM 742 N N . GLY A 1 99 ? 1.794 -1.440 -25.380 1.00 61.34 99 GLY A N 1
ATOM 743 C CA . GLY A 1 99 ? 2.462 -2.634 -24.864 1.00 61.34 99 GLY A CA 1
ATOM 744 C C . GLY A 1 99 ? 1.748 -3.178 -23.628 1.00 61.34 99 GLY A C 1
ATOM 745 O O . GLY A 1 99 ? 1.696 -2.511 -22.598 1.00 61.34 99 GLY A O 1
ATOM 746 N N . VAL A 1 100 ? 1.208 -4.397 -23.708 1.00 68.19 100 VAL A N 1
ATOM 747 C CA . VAL A 1 100 ? 0.689 -5.101 -22.527 1.00 68.19 100 VAL A CA 1
ATOM 748 C C . VAL A 1 100 ? 1.878 -5.636 -21.734 1.00 68.19 100 VAL A C 1
ATOM 750 O O . VAL A 1 100 ? 2.480 -6.640 -22.109 1.00 68.19 100 VAL A O 1
ATOM 753 N N . MET A 1 101 ? 2.226 -4.954 -20.645 1.00 80.25 101 MET A N 1
ATOM 754 C CA . MET A 1 101 ? 3.257 -5.424 -19.723 1.00 80.25 101 MET A CA 1
ATOM 755 C C . MET A 1 101 ? 2.761 -6.637 -18.931 1.00 80.25 101 MET A C 1
ATOM 757 O O . MET A 1 101 ? 1.636 -6.652 -18.432 1.00 80.25 101 MET A O 1
ATOM 761 N N . ALA A 1 102 ? 3.632 -7.626 -18.730 1.00 86.81 102 ALA A N 1
ATOM 762 C CA . ALA A 1 102 ? 3.383 -8.768 -17.847 1.00 86.81 102 ALA A CA 1
ATOM 763 C C . ALA A 1 102 ? 3.571 -8.417 -16.355 1.00 86.81 102 ALA A C 1
ATOM 765 O O . ALA A 1 102 ? 3.836 -9.298 -15.538 1.00 86.81 102 ALA A O 1
ATOM 766 N N . LEU A 1 103 ? 3.463 -7.131 -16.001 1.00 91.81 103 LEU A N 1
ATOM 767 C CA . LEU A 1 103 ? 3.783 -6.599 -14.683 1.00 91.81 103 LEU A CA 1
ATOM 768 C C . LEU A 1 103 ? 2.788 -7.131 -13.649 1.00 91.81 103 LEU A C 1
ATOM 770 O O . LEU A 1 103 ? 1.619 -6.753 -13.674 1.00 91.81 103 LEU A O 1
ATOM 774 N N . THR A 1 104 ? 3.266 -7.981 -12.740 1.00 93.12 104 THR A N 1
ATOM 775 C CA . THR A 1 104 ? 2.493 -8.547 -11.626 1.00 93.12 104 THR A CA 1
ATOM 776 C C . THR A 1 104 ? 2.766 -7.835 -10.308 1.00 93.12 104 THR A C 1
ATOM 778 O O . THR A 1 104 ? 1.905 -7.834 -9.432 1.00 93.12 104 THR A O 1
ATOM 781 N N . ARG A 1 105 ? 3.946 -7.216 -10.167 1.00 93.25 105 ARG A N 1
ATOM 782 C CA . ARG A 1 105 ? 4.374 -6.520 -8.952 1.00 93.25 105 ARG A CA 1
ATOM 783 C C . ARG A 1 105 ? 4.980 -5.155 -9.255 1.00 93.25 105 ARG A C 1
ATOM 785 O O . ARG A 1 105 ? 5.876 -5.046 -10.092 1.00 93.25 105 ARG A O 1
ATOM 792 N N . LEU A 1 106 ? 4.558 -4.147 -8.500 1.00 94.94 106 LEU A N 1
ATOM 793 C CA . LEU A 1 106 ? 5.074 -2.785 -8.587 1.00 94.94 106 LEU A CA 1
ATOM 794 C C . LEU A 1 106 ? 5.472 -2.258 -7.207 1.00 94.94 106 LEU A C 1
ATOM 796 O O . LEU A 1 106 ? 4.682 -2.318 -6.273 1.00 94.94 106 LEU A O 1
ATOM 800 N N . LEU A 1 107 ? 6.674 -1.702 -7.096 1.00 95.00 107 LEU A N 1
ATOM 801 C CA . LEU A 1 107 ? 7.108 -0.890 -5.965 1.00 95.00 107 LEU A CA 1
ATOM 802 C C . LEU A 1 107 ? 7.724 0.394 -6.512 1.00 95.00 107 LEU A C 1
ATOM 804 O O . LEU A 1 107 ? 8.700 0.319 -7.256 1.00 95.00 107 LEU A O 1
ATOM 808 N N . MET A 1 108 ? 7.169 1.559 -6.182 1.00 94.88 108 MET A N 1
ATOM 809 C CA . MET A 1 108 ? 7.724 2.836 -6.646 1.00 94.88 108 MET A CA 1
ATOM 810 C C . MET A 1 108 ? 7.313 4.026 -5.773 1.00 94.88 108 MET A C 1
ATOM 812 O O . MET A 1 108 ? 6.240 3.997 -5.166 1.00 94.88 108 MET A O 1
ATOM 816 N N . PRO A 1 109 ? 8.086 5.126 -5.761 1.00 94.25 109 PRO A N 1
ATOM 817 C CA . PRO A 1 109 ? 7.548 6.409 -5.345 1.00 94.25 109 PRO A CA 1
ATOM 818 C C . PRO A 1 109 ? 6.486 6.884 -6.345 1.00 94.25 109 PRO A C 1
ATOM 820 O O . PRO A 1 109 ? 6.562 6.612 -7.545 1.00 94.25 109 PRO A O 1
ATOM 823 N N . TYR A 1 110 ? 5.491 7.618 -5.857 1.00 93.19 110 TYR A N 1
ATOM 824 C CA . TYR A 1 110 ? 4.443 8.187 -6.689 1.00 93.19 110 TYR A CA 1
ATOM 825 C C . TYR A 1 110 ? 5.014 9.215 -7.664 1.00 93.19 110 TYR A C 1
ATOM 827 O O . TYR A 1 110 ? 5.636 10.206 -7.266 1.00 93.19 110 TYR A O 1
ATOM 835 N N . ALA A 1 111 ? 4.707 9.010 -8.939 1.00 92.19 111 ALA A N 1
ATOM 836 C CA . ALA A 1 111 ? 5.075 9.880 -10.035 1.00 92.19 111 ALA A CA 1
ATOM 837 C C . ALA A 1 111 ? 3.870 10.082 -10.947 1.00 92.19 111 ALA A C 1
ATOM 839 O O . ALA A 1 111 ? 3.432 9.162 -11.639 1.00 92.19 111 ALA A O 1
ATOM 840 N N . GLN A 1 112 ? 3.337 11.303 -10.938 1.00 89.38 112 GLN A N 1
ATOM 841 C CA . GLN A 1 112 ? 2.127 11.646 -11.674 1.00 89.38 112 GLN A CA 1
ATOM 842 C C . GLN A 1 112 ? 2.265 11.307 -13.165 1.00 89.38 112 GLN A C 1
ATOM 844 O O . GLN A 1 112 ? 3.227 11.699 -13.825 1.00 89.38 112 GLN A O 1
ATOM 849 N N . GLY A 1 113 ? 1.274 10.603 -13.699 1.00 87.44 113 GLY A N 1
ATOM 850 C CA . GLY A 1 113 ? 1.208 10.145 -15.081 1.00 87.44 113 GLY A CA 1
ATOM 851 C C . GLY A 1 113 ? 1.908 8.807 -15.316 1.00 87.44 113 GLY A C 1
ATOM 852 O O . GLY A 1 113 ? 1.442 8.041 -16.155 1.00 87.44 113 GLY A O 1
ATOM 853 N N . ALA A 1 114 ? 2.988 8.503 -14.590 1.00 90.06 114 ALA A N 1
ATOM 854 C CA . ALA A 1 114 ? 3.685 7.221 -14.687 1.00 90.06 114 ALA A CA 1
ATOM 855 C C . ALA A 1 114 ? 3.030 6.158 -13.797 1.00 90.06 114 ALA A C 1
ATOM 857 O O . ALA A 1 114 ? 2.737 5.055 -14.256 1.00 90.06 114 ALA A O 1
ATOM 858 N N . THR A 1 115 ? 2.754 6.500 -12.535 1.00 92.56 115 THR A N 1
ATOM 859 C CA . THR A 1 115 ? 2.147 5.576 -11.573 1.00 92.56 115 THR A CA 1
ATOM 860 C C . THR A 1 115 ? 0.772 5.114 -12.044 1.00 92.56 115 THR A C 1
ATOM 862 O O . THR A 1 115 ? 0.526 3.915 -12.048 1.00 92.56 115 THR A O 1
ATOM 865 N N . GLU A 1 116 ? -0.094 6.019 -12.510 1.00 91.19 116 GLU A N 1
ATOM 866 C CA . GLU A 1 116 ? -1.448 5.690 -12.983 1.00 91.19 116 GLU A CA 1
ATOM 867 C C . GLU A 1 116 ? -1.436 4.709 -14.159 1.00 91.19 116 GLU A C 1
ATOM 869 O O . GLU A 1 116 ? -2.289 3.828 -14.237 1.00 91.19 116 GLU A O 1
ATOM 874 N N . GLN A 1 117 ? -0.459 4.831 -15.060 1.00 88.88 117 GLN A N 1
ATOM 875 C CA . GLN A 1 117 ? -0.325 3.928 -16.202 1.00 88.88 117 GLN A CA 1
ATOM 876 C C . GLN A 1 117 ? 0.171 2.545 -15.781 1.00 88.88 117 GLN A C 1
ATOM 878 O O . GLN A 1 117 ? -0.344 1.534 -16.255 1.00 88.88 117 GLN A O 1
ATOM 883 N N . LEU A 1 118 ? 1.129 2.485 -14.855 1.00 91.75 118 LEU A N 1
ATOM 884 C CA . LEU A 1 118 ? 1.666 1.220 -14.355 1.00 91.75 118 LEU A CA 1
ATOM 885 C C . LEU A 1 118 ? 0.647 0.456 -13.501 1.00 91.75 118 LEU A C 1
ATOM 887 O O . LEU A 1 118 ? 0.527 -0.761 -13.645 1.00 91.75 118 LEU A O 1
ATOM 891 N N . ILE A 1 119 ? -0.125 1.149 -12.653 1.00 92.75 119 ILE A N 1
ATOM 892 C CA . ILE A 1 119 ? -1.146 0.503 -11.808 1.00 92.75 119 ILE A CA 1
ATOM 893 C C . ILE A 1 119 ? -2.382 0.042 -12.586 1.00 92.75 119 ILE A C 1
ATOM 895 O O . ILE A 1 119 ? -3.132 -0.803 -12.097 1.00 92.75 119 ILE A O 1
ATOM 899 N N . ALA A 1 120 ? -2.566 0.552 -13.805 1.00 91.25 120 ALA A N 1
ATOM 900 C CA . ALA A 1 120 ? -3.570 0.077 -14.749 1.00 91.25 120 ALA A CA 1
ATOM 901 C C . ALA A 1 120 ? -3.134 -1.196 -15.508 1.00 91.25 120 ALA A C 1
ATOM 903 O O . ALA A 1 120 ? -3.906 -1.713 -16.317 1.00 91.25 120 ALA A O 1
ATOM 904 N N . SER A 1 121 ? -1.923 -1.721 -15.262 1.00 90.69 121 SER A N 1
ATOM 905 C CA . SER A 1 121 ? -1.445 -2.959 -15.889 1.00 90.69 121 SER A CA 1
ATOM 906 C C . SER A 1 121 ? -2.399 -4.134 -15.604 1.00 90.69 121 SER A C 1
ATOM 908 O O . SER A 1 121 ? -2.677 -4.428 -14.438 1.00 90.69 121 SER A O 1
ATOM 910 N N . PRO A 1 122 ? -2.872 -4.862 -16.635 1.00 90.38 122 PRO A N 1
ATOM 911 C CA . PRO A 1 122 ? -3.953 -5.848 -16.509 1.00 90.38 122 PRO A CA 1
ATOM 912 C C . PRO A 1 122 ? -3.563 -7.124 -15.755 1.00 90.38 122 PRO A C 1
ATOM 914 O O . PRO A 1 122 ? -4.417 -7.965 -15.492 1.00 90.38 122 PRO A O 1
ATOM 917 N N . HIS A 1 123 ? -2.277 -7.305 -15.456 1.00 91.25 123 HIS A N 1
ATOM 918 C CA . HIS A 1 123 ? -1.763 -8.457 -14.718 1.00 91.25 123 HIS A CA 1
ATOM 919 C C . HIS A 1 123 ? -1.269 -8.093 -13.320 1.00 91.25 123 HIS A C 1
ATOM 921 O O . HIS A 1 123 ? -0.788 -8.976 -12.609 1.00 91.25 123 HIS A O 1
ATOM 927 N N . LEU A 1 124 ? -1.388 -6.823 -12.920 1.00 92.94 124 LEU A N 1
ATOM 928 C CA . LEU A 1 124 ? -0.880 -6.355 -11.640 1.00 92.94 124 LEU A CA 1
ATOM 929 C C . LEU A 1 124 ? -1.674 -6.986 -10.497 1.00 92.94 124 LEU A C 1
ATOM 931 O O . LEU A 1 124 ? -2.903 -6.968 -10.512 1.00 92.94 124 LEU A O 1
ATOM 935 N N . GLN A 1 125 ? -0.966 -7.543 -9.520 1.00 93.19 125 GLN A N 1
ATOM 936 C CA . GLN A 1 125 ? -1.538 -8.212 -8.348 1.00 93.19 125 GLN A CA 1
ATOM 937 C C . GLN A 1 125 ? -1.123 -7.507 -7.059 1.00 93.19 125 GLN A C 1
ATOM 939 O O . GLN A 1 125 ? -1.952 -7.323 -6.167 1.00 93.19 125 GLN A O 1
ATOM 944 N N . ASP A 1 126 ? 0.133 -7.064 -6.999 1.00 93.56 126 ASP A N 1
ATOM 945 C CA . ASP A 1 126 ? 0.731 -6.455 -5.818 1.00 93.56 126 ASP A CA 1
ATOM 946 C C . ASP A 1 126 ? 1.283 -5.071 -6.148 1.00 93.56 126 ASP A C 1
ATOM 948 O O . ASP A 1 126 ? 2.063 -4.907 -7.094 1.00 93.56 126 ASP A O 1
ATOM 952 N N . MET A 1 127 ? 0.925 -4.079 -5.338 1.00 94.75 127 MET A N 1
ATOM 953 C CA . MET A 1 127 ? 1.469 -2.733 -5.470 1.00 94.75 127 MET A CA 1
ATOM 954 C C . MET A 1 127 ? 1.884 -2.135 -4.131 1.00 94.75 127 MET A C 1
ATOM 956 O O . MET A 1 127 ? 1.160 -2.205 -3.139 1.00 94.75 127 MET A O 1
ATOM 960 N N . GLU A 1 128 ? 3.043 -1.489 -4.141 1.00 95.62 128 GLU A N 1
ATOM 961 C CA . GLU A 1 128 ? 3.559 -0.670 -3.058 1.00 95.62 128 GLU A CA 1
ATOM 962 C C . GLU A 1 128 ? 3.913 0.715 -3.600 1.00 95.62 128 GLU A C 1
ATOM 964 O O . GLU A 1 128 ? 4.817 0.855 -4.424 1.00 95.62 128 GLU A O 1
ATOM 969 N N . ILE A 1 129 ? 3.188 1.744 -3.161 1.00 96.06 129 ILE A N 1
ATOM 970 C CA . ILE A 1 129 ? 3.401 3.116 -3.632 1.00 96.06 129 ILE A CA 1
ATOM 971 C C . ILE A 1 129 ? 3.793 4.010 -2.462 1.00 96.06 129 ILE A C 1
ATOM 973 O O . ILE A 1 129 ? 3.054 4.130 -1.481 1.00 96.06 129 ILE A O 1
ATOM 977 N N . GLU A 1 130 ? 4.952 4.657 -2.574 1.00 94.69 130 GLU A N 1
ATOM 978 C CA . GLU A 1 130 ? 5.405 5.655 -1.609 1.00 94.69 130 GLU A CA 1
ATOM 979 C C . GLU A 1 130 ? 5.025 7.067 -2.060 1.00 94.69 130 GLU A C 1
ATOM 981 O O . GLU A 1 130 ? 5.441 7.558 -3.105 1.00 94.69 130 GLU A O 1
ATOM 986 N N . GLY A 1 131 ? 4.269 7.773 -1.230 1.00 90.12 131 GLY A N 1
ATOM 987 C CA . GLY A 1 131 ? 3.705 9.062 -1.594 1.00 90.12 131 GLY A CA 1
ATOM 988 C C . GLY A 1 131 ? 2.488 8.919 -2.511 1.00 90.12 131 GLY A C 1
ATOM 989 O O . GLY A 1 131 ? 2.044 7.829 -2.847 1.00 90.12 131 GLY A O 1
ATOM 990 N N . GLY A 1 132 ? 1.891 10.052 -2.877 1.00 90.31 132 GLY A N 1
ATOM 991 C CA . GLY A 1 132 ? 0.622 10.092 -3.614 1.00 90.31 132 GLY A CA 1
ATOM 992 C C . GLY A 1 132 ? -0.593 10.256 -2.701 1.00 90.31 132 GLY A C 1
ATOM 993 O O . GLY A 1 132 ? -0.456 10.580 -1.520 1.00 90.31 132 GLY A O 1
ATOM 994 N N . THR A 1 133 ? -1.789 10.105 -3.264 1.00 91.69 133 THR A N 1
ATOM 995 C CA . THR A 1 133 ? -3.080 10.203 -2.561 1.00 91.69 133 THR A CA 1
ATOM 996 C C . THR A 1 133 ? -3.862 8.905 -2.743 1.00 91.69 133 THR A C 1
ATOM 998 O O . THR A 1 133 ? -3.577 8.140 -3.658 1.00 91.69 133 THR A O 1
ATOM 1001 N N . LEU A 1 134 ? -4.884 8.655 -1.917 1.00 90.62 134 LEU A N 1
ATOM 1002 C CA . LEU A 1 134 ? -5.778 7.503 -2.135 1.00 90.62 134 LEU A CA 1
ATOM 1003 C C . LEU A 1 134 ? -6.467 7.535 -3.507 1.00 90.62 134 LEU A C 1
ATOM 1005 O O . LEU A 1 134 ? -6.855 6.482 -4.000 1.00 90.62 134 LEU A O 1
ATOM 1009 N N . ASP A 1 135 ? -6.578 8.705 -4.146 1.00 91.69 135 ASP A N 1
ATOM 1010 C CA . ASP A 1 135 ? -7.225 8.864 -5.453 1.00 91.69 135 ASP A CA 1
ATOM 1011 C C . ASP A 1 135 ? -6.576 7.988 -6.540 1.00 91.69 135 ASP A C 1
ATOM 1013 O O . ASP A 1 135 ? -7.255 7.590 -7.487 1.00 91.69 135 ASP A O 1
ATOM 1017 N N . LEU A 1 136 ? -5.303 7.598 -6.376 1.00 91.69 136 LEU A N 1
ATOM 1018 C CA . LEU A 1 136 ? -4.616 6.685 -7.297 1.00 91.69 136 LEU A CA 1
ATOM 1019 C C . LEU A 1 136 ? -5.324 5.327 -7.431 1.00 91.69 136 LEU A C 1
ATOM 1021 O O . LEU A 1 136 ? -5.254 4.696 -8.483 1.00 91.69 136 LEU A O 1
ATOM 1025 N N . LEU A 1 137 ? -6.070 4.894 -6.407 1.00 91.81 137 LEU A N 1
ATOM 1026 C CA . LEU A 1 137 ? -6.814 3.631 -6.431 1.00 91.81 137 LEU A CA 1
ATOM 1027 C C . LEU A 1 137 ? -7.875 3.597 -7.543 1.00 91.81 137 LEU A C 1
ATOM 1029 O O . LEU A 1 137 ? -8.276 2.521 -7.987 1.00 91.81 137 LEU A O 1
ATOM 1033 N N . THR A 1 138 ? -8.316 4.761 -8.030 1.00 91.81 138 THR A N 1
ATOM 1034 C CA . THR A 1 138 ? -9.278 4.868 -9.139 1.00 91.81 138 THR A CA 1
ATOM 1035 C C . THR A 1 138 ? -8.721 4.366 -10.474 1.00 91.81 138 THR A C 1
ATOM 1037 O O . THR A 1 138 ? -9.497 3.926 -11.320 1.00 91.81 138 THR A O 1
ATOM 1040 N N . HIS A 1 139 ? -7.395 4.351 -10.639 1.00 90.88 139 HIS A N 1
ATOM 1041 C CA . HIS A 1 139 ? -6.705 3.862 -11.839 1.00 90.88 139 HIS A CA 1
ATOM 1042 C C . HIS A 1 139 ? -6.246 2.401 -11.722 1.00 90.88 139 HIS A C 1
ATOM 1044 O O . HIS A 1 139 ? -5.751 1.825 -12.686 1.00 90.88 139 HIS A O 1
ATOM 1050 N N . MET A 1 140 ? -6.400 1.801 -10.542 1.00 92.69 140 MET A N 1
ATOM 1051 C CA . MET A 1 140 ? -5.935 0.453 -10.237 1.00 92.69 140 MET A CA 1
ATOM 1052 C C . MET A 1 140 ? -6.681 -0.610 -11.056 1.00 92.69 140 MET A C 1
ATOM 1054 O O . MET A 1 140 ? -7.917 -0.605 -11.107 1.00 92.69 140 MET A O 1
ATOM 1058 N N . ALA A 1 141 ? -5.935 -1.554 -11.635 1.00 91.38 141 ALA A N 1
ATOM 1059 C CA . ALA A 1 141 ? -6.482 -2.712 -12.338 1.00 91.38 141 ALA A CA 1
ATOM 1060 C C . ALA A 1 141 ? -7.332 -3.620 -11.425 1.00 91.38 141 ALA A C 1
ATOM 1062 O O . ALA A 1 141 ? -7.145 -3.679 -10.210 1.00 91.38 141 ALA A O 1
ATOM 1063 N N . GLU A 1 142 ? -8.274 -4.364 -12.011 1.00 91.75 142 GLU A N 1
ATOM 1064 C CA . GLU A 1 142 ? -9.188 -5.252 -11.264 1.00 91.75 142 GLU A CA 1
ATOM 1065 C C . GLU A 1 142 ? -8.507 -6.503 -10.683 1.00 91.75 142 GLU A C 1
ATOM 1067 O O . GLU A 1 142 ? -9.031 -7.172 -9.786 1.00 91.75 142 GLU A O 1
ATOM 1072 N N . THR A 1 143 ? -7.326 -6.829 -11.205 1.00 92.62 143 THR A N 1
ATOM 1073 C CA . THR A 1 143 ? -6.514 -7.970 -10.779 1.00 92.62 143 THR A CA 1
ATOM 1074 C C . THR A 1 143 ? -5.718 -7.711 -9.507 1.00 92.62 143 THR A C 1
ATOM 1076 O O . THR A 1 143 ? -5.201 -8.669 -8.935 1.00 92.62 143 THR A O 1
ATOM 1079 N N . VAL A 1 144 ? -5.615 -6.454 -9.062 1.00 94.38 144 VAL A N 1
ATOM 1080 C CA . VAL A 1 144 ? -4.858 -6.105 -7.858 1.00 94.38 144 VAL A CA 1
ATOM 1081 C C . VAL A 1 144 ? -5.552 -6.690 -6.632 1.00 94.38 144 VAL A C 1
ATOM 1083 O O . VAL A 1 144 ? -6.769 -6.570 -6.476 1.00 94.38 144 VAL A O 1
ATOM 1086 N N . ARG A 1 145 ? -4.763 -7.335 -5.771 1.00 93.88 145 ARG A N 1
ATOM 1087 C CA . ARG A 1 145 ? -5.211 -7.997 -4.541 1.00 93.88 145 ARG A CA 1
ATOM 1088 C C . ARG A 1 145 ? -4.561 -7.420 -3.295 1.00 93.88 145 ARG A C 1
ATOM 1090 O O . ARG A 1 145 ? -5.246 -7.292 -2.286 1.00 93.88 145 ARG A O 1
ATOM 1097 N N . ASN A 1 146 ? -3.291 -7.022 -3.378 1.00 95.19 146 ASN A N 1
ATOM 1098 C CA . ASN A 1 146 ? -2.542 -6.508 -2.236 1.00 95.19 146 ASN A CA 1
ATOM 1099 C C . ASN A 1 146 ? -2.032 -5.096 -2.510 1.00 95.19 146 ASN A C 1
ATOM 1101 O O . ASN A 1 146 ? -1.348 -4.843 -3.506 1.00 95.19 146 ASN A O 1
ATOM 1105 N N . VAL A 1 147 ? -2.348 -4.180 -1.596 1.00 96.38 147 VAL A N 1
ATOM 1106 C CA . VAL A 1 147 ? -1.969 -2.770 -1.699 1.00 96.38 147 VAL A CA 1
ATOM 1107 C C . VAL A 1 147 ? -1.256 -2.325 -0.428 1.00 96.38 147 VAL A C 1
ATOM 1109 O O . VAL A 1 147 ? -1.810 -2.419 0.663 1.00 96.38 147 VAL A O 1
ATOM 1112 N N . LEU A 1 148 ? -0.058 -1.764 -0.574 1.00 96.19 148 LEU A N 1
ATOM 1113 C CA . LEU A 1 148 ? 0.637 -1.025 0.475 1.00 96.19 148 LEU A CA 1
ATOM 1114 C C . LEU A 1 148 ? 0.829 0.425 0.023 1.00 96.19 148 LEU A C 1
ATOM 1116 O O . LEU A 1 148 ? 1.484 0.699 -0.979 1.00 96.19 148 LEU A O 1
ATOM 1120 N N . LEU A 1 149 ? 0.266 1.374 0.763 1.00 96.75 149 LEU A N 1
ATOM 1121 C CA . LEU A 1 149 ? 0.452 2.798 0.509 1.00 96.75 149 LEU A CA 1
ATOM 1122 C C . LEU A 1 149 ? 1.254 3.416 1.649 1.00 96.75 149 LEU A C 1
ATOM 1124 O O . LEU A 1 149 ? 0.832 3.379 2.805 1.00 96.75 149 LEU A O 1
ATOM 1128 N N . GLN A 1 150 ? 2.393 4.022 1.335 1.00 95.88 150 GLN A N 1
ATOM 1129 C CA . GLN A 1 150 ? 3.239 4.684 2.324 1.00 95.88 150 GLN A CA 1
ATOM 1130 C C . GLN A 1 150 ? 3.158 6.203 2.184 1.00 95.88 150 GLN A C 1
ATOM 1132 O O . GLN A 1 150 ? 3.061 6.726 1.076 1.00 95.88 150 GLN A O 1
ATOM 1137 N N . ARG A 1 151 ? 3.243 6.939 3.301 1.00 95.00 151 ARG A N 1
ATOM 1138 C CA . ARG A 1 151 ? 3.319 8.417 3.309 1.00 95.00 151 ARG A CA 1
ATOM 1139 C C . ARG A 1 151 ? 2.194 9.080 2.502 1.00 95.00 151 ARG A C 1
ATOM 1141 O O . ARG A 1 151 ? 2.404 10.059 1.781 1.00 95.00 151 ARG A O 1
ATOM 1148 N N . VAL A 1 152 ? 0.989 8.537 2.647 1.00 93.31 152 VAL A N 1
ATOM 1149 C CA . VAL A 1 152 ? -0.206 8.938 1.906 1.00 93.31 152 VAL A CA 1
ATOM 1150 C C . VAL A 1 152 ? -0.585 10.376 2.245 1.00 93.31 152 VAL A C 1
ATOM 1152 O O . VAL A 1 152 ? -0.693 10.773 3.411 1.00 93.31 152 VAL A O 1
ATOM 1155 N N . LYS A 1 153 ? -0.798 11.171 1.197 1.00 89.25 153 LYS A N 1
ATOM 1156 C CA . LYS A 1 153 ? -1.318 12.536 1.267 1.00 89.25 153 LYS A CA 1
ATOM 1157 C C . LYS A 1 153 ? -2.848 12.511 1.253 1.00 89.25 153 LYS A C 1
ATOM 1159 O O . LYS A 1 153 ? -3.481 11.517 0.910 1.00 89.25 153 LYS A O 1
ATOM 1164 N N . ARG A 1 154 ? -3.456 13.637 1.628 1.00 82.19 154 ARG A N 1
ATOM 1165 C CA . ARG A 1 154 ? -4.916 13.786 1.682 1.00 82.19 154 ARG A CA 1
ATOM 1166 C C . ARG A 1 154 ? -5.552 13.462 0.321 1.00 82.19 154 ARG A C 1
ATOM 1168 O O . ARG A 1 154 ? -5.160 14.055 -0.677 1.00 82.19 154 ARG A O 1
ATOM 1175 N N . ALA A 1 155 ? -6.541 12.571 0.324 1.00 79.75 155 ALA A N 1
ATOM 1176 C CA . ALA A 1 155 ? -7.382 12.278 -0.835 1.00 79.75 155 ALA A CA 1
ATOM 1177 C C . ALA A 1 155 ? -8.290 13.465 -1.173 1.00 79.75 155 ALA A C 1
ATOM 1179 O O . ALA A 1 155 ? -8.794 14.136 -0.263 1.00 79.75 155 ALA A O 1
ATOM 1180 N N . ALA A 1 156 ? -8.502 13.715 -2.461 1.00 81.56 156 ALA A N 1
ATOM 1181 C CA . ALA A 1 156 ? -9.483 14.687 -2.926 1.00 81.56 156 ALA A CA 1
ATOM 1182 C C . ALA A 1 156 ? -10.866 14.050 -3.121 1.00 81.56 156 ALA A C 1
ATOM 1184 O O . ALA A 1 156 ? -11.872 14.712 -2.863 1.00 81.56 156 ALA A O 1
ATOM 1185 N N . ASP A 1 157 ? -10.915 12.782 -3.540 1.00 85.44 157 ASP A N 1
ATOM 1186 C CA . ASP A 1 157 ? -12.143 12.055 -3.837 1.00 85.44 157 ASP A CA 1
ATOM 1187 C C . ASP A 1 157 ? -12.427 10.965 -2.785 1.00 85.44 157 ASP A C 1
ATOM 1189 O O . ASP A 1 157 ? -11.739 9.943 -2.723 1.00 85.44 157 ASP A O 1
ATOM 1193 N N . PRO A 1 158 ? -13.487 11.121 -1.970 1.00 84.44 158 PRO A N 1
ATOM 1194 C CA . PRO A 1 158 ? -13.930 10.081 -1.046 1.00 84.44 158 PRO A CA 1
ATOM 1195 C C . PRO A 1 158 ? -14.293 8.751 -1.723 1.00 84.44 158 PRO A C 1
ATOM 1197 O O . PRO A 1 158 ? -14.267 7.715 -1.065 1.00 84.44 158 PRO A O 1
ATOM 1200 N N . ARG A 1 159 ? -14.620 8.746 -3.022 1.00 88.19 159 ARG A N 1
ATOM 1201 C CA . ARG A 1 159 ? -14.978 7.528 -3.770 1.00 88.19 159 ARG A CA 1
ATOM 1202 C C . ARG A 1 159 ? -13.784 6.626 -4.060 1.00 88.19 159 ARG A C 1
ATOM 1204 O O . ARG A 1 159 ? -13.976 5.482 -4.459 1.00 88.19 159 ARG A O 1
ATOM 1211 N N . ALA A 1 160 ? -12.557 7.089 -3.821 1.00 89.62 160 ALA A N 1
ATOM 1212 C CA . ALA A 1 160 ? -11.366 6.255 -3.945 1.00 89.62 160 ALA A CA 1
ATOM 1213 C C . ALA A 1 160 ? -11.442 4.980 -3.078 1.00 89.62 160 ALA A C 1
ATOM 1215 O O . ALA A 1 160 ? -10.944 3.928 -3.478 1.00 89.62 160 ALA A O 1
ATOM 1216 N N . TRP A 1 161 ? -12.131 5.052 -1.932 1.00 91.44 161 TRP A N 1
ATOM 1217 C CA . TRP A 1 161 ? -12.368 3.910 -1.045 1.00 91.44 161 TRP A CA 1
ATOM 1218 C C . TRP A 1 161 ? -13.198 2.797 -1.705 1.00 91.44 161 TRP A C 1
ATOM 1220 O O . TRP A 1 161 ? -13.005 1.629 -1.382 1.00 91.44 161 TRP A O 1
ATOM 1230 N N . ASP A 1 162 ? -14.055 3.103 -2.685 1.00 92.19 162 ASP A N 1
ATOM 1231 C CA . ASP A 1 162 ? -14.904 2.101 -3.351 1.00 92.19 162 ASP A CA 1
ATOM 1232 C C . ASP A 1 162 ? -14.091 1.051 -4.124 1.00 92.19 162 ASP A C 1
ATOM 1234 O O . ASP A 1 162 ? -14.568 -0.056 -4.376 1.00 92.19 162 ASP A O 1
ATOM 1238 N N . ARG A 1 163 ? -12.838 1.367 -4.470 1.00 91.69 163 ARG A N 1
ATOM 1239 C CA . ARG A 1 163 ? -11.925 0.459 -5.177 1.00 91.69 163 ARG A CA 1
ATOM 1240 C C . ARG A 1 163 ? -11.313 -0.610 -4.275 1.00 91.69 163 ARG A C 1
ATOM 1242 O O . ARG A 1 163 ? -10.669 -1.522 -4.783 1.00 91.69 163 ARG A O 1
ATOM 1249 N N . LEU A 1 164 ? -11.532 -0.542 -2.962 1.00 91.81 164 LEU A N 1
ATOM 1250 C CA . LEU A 1 164 ? -10.975 -1.512 -2.021 1.00 91.81 164 LEU A CA 1
ATOM 1251 C C . LEU A 1 164 ? -11.696 -2.861 -2.030 1.00 91.81 164 LEU A C 1
ATOM 1253 O O . LEU A 1 164 ? -11.096 -3.857 -1.657 1.00 91.81 164 LEU A O 1
ATOM 1257 N N . THR A 1 165 ? -12.957 -2.931 -2.463 1.00 89.44 165 THR A N 1
ATOM 1258 C CA . THR A 1 165 ? -13.770 -4.157 -2.331 1.00 89.44 165 THR A CA 1
ATOM 1259 C C . THR A 1 165 ? -13.193 -5.383 -3.047 1.00 89.44 165 THR A C 1
ATOM 1261 O O . THR A 1 165 ? -13.503 -6.505 -2.668 1.00 89.44 165 THR A O 1
ATOM 1264 N N . GLN A 1 166 ? -12.362 -5.188 -4.070 1.00 88.81 166 GLN A N 1
ATOM 1265 C CA . GLN A 1 166 ? -11.725 -6.282 -4.811 1.00 88.81 166 GLN A CA 1
ATOM 1266 C C . GLN A 1 166 ? -10.398 -6.767 -4.205 1.00 88.81 166 GLN A C 1
ATOM 1268 O O . GLN A 1 166 ? -9.804 -7.706 -4.737 1.00 88.81 166 GLN A O 1
ATOM 1273 N N . LEU A 1 167 ? -9.890 -6.083 -3.179 1.00 94.88 167 LEU A N 1
ATOM 1274 C CA . LEU A 1 167 ? -8.607 -6.401 -2.568 1.00 94.88 167 LEU A CA 1
ATOM 1275 C C . LEU A 1 167 ? -8.774 -7.495 -1.517 1.00 94.88 167 LEU A C 1
ATOM 1277 O O . LEU A 1 167 ? -9.774 -7.536 -0.801 1.00 94.88 167 LEU A O 1
ATOM 1281 N N . ASP A 1 168 ? -7.734 -8.303 -1.369 1.00 94.94 168 ASP A N 1
ATOM 1282 C CA . ASP A 1 168 ? -7.594 -9.218 -0.242 1.00 94.94 168 ASP A CA 1
ATOM 1283 C C . ASP A 1 168 ? -7.043 -8.439 0.964 1.00 94.94 168 ASP A C 1
ATOM 1285 O O . ASP A 1 168 ? -7.555 -8.547 2.081 1.00 94.94 168 ASP A O 1
ATOM 1289 N N . GLN A 1 169 ? -6.058 -7.562 0.721 1.00 96.12 169 GLN A N 1
ATOM 1290 C CA . GLN A 1 169 ? -5.410 -6.769 1.760 1.00 96.12 169 GLN A CA 1
ATOM 1291 C C . GLN A 1 169 ? -5.086 -5.335 1.321 1.00 96.12 169 GLN A C 1
ATOM 1293 O O . GLN A 1 169 ? -4.608 -5.083 0.211 1.00 96.12 169 GLN A O 1
ATOM 1298 N N . ILE A 1 170 ? -5.259 -4.396 2.255 1.00 97.00 170 ILE A N 1
ATOM 1299 C CA . ILE A 1 170 ? -4.684 -3.051 2.174 1.00 97.00 170 ILE A CA 1
ATOM 1300 C C . ILE A 1 170 ? -3.937 -2.681 3.456 1.00 97.00 170 ILE A C 1
ATOM 1302 O O . ILE A 1 170 ? -4.433 -2.875 4.564 1.00 97.00 170 ILE A O 1
ATOM 1306 N N . GLU A 1 171 ? -2.769 -2.069 3.298 1.00 97.44 171 GLU A N 1
ATOM 1307 C CA . GLU A 1 171 ? -2.044 -1.396 4.366 1.00 97.44 171 GLU A CA 1
ATOM 1308 C C . GLU A 1 171 ? -1.781 0.069 4.005 1.00 97.44 171 GLU A C 1
ATOM 1310 O O . GLU A 1 171 ? -1.300 0.392 2.919 1.00 97.44 171 GLU A O 1
ATOM 1315 N N . ILE A 1 172 ? -2.078 0.969 4.942 1.00 97.25 172 ILE A N 1
ATOM 1316 C CA . ILE A 1 172 ? -1.684 2.376 4.880 1.00 97.25 172 ILE A CA 1
ATOM 1317 C C . ILE A 1 172 ? -0.660 2.617 5.982 1.00 97.25 172 ILE A C 1
ATOM 1319 O O . ILE A 1 172 ? -0.956 2.436 7.164 1.00 97.25 172 ILE A O 1
ATOM 1323 N N . ASN A 1 173 ? 0.536 3.051 5.592 1.00 96.88 173 ASN A N 1
ATOM 1324 C CA . ASN A 1 173 ? 1.685 3.175 6.477 1.00 96.88 173 ASN A CA 1
ATOM 1325 C C . ASN A 1 173 ? 2.263 4.604 6.489 1.00 96.88 173 ASN A C 1
ATOM 1327 O O . ASN A 1 173 ? 2.177 5.345 5.505 1.00 96.88 173 ASN A O 1
ATOM 1331 N N . GLN A 1 174 ? 2.865 5.008 7.609 1.00 96.19 174 GLN A N 1
ATOM 1332 C CA . GLN A 1 174 ? 3.642 6.247 7.778 1.00 96.19 174 GLN A CA 1
ATOM 1333 C C . GLN A 1 174 ? 2.933 7.523 7.295 1.00 96.19 174 GLN A C 1
ATOM 1335 O O . GLN A 1 174 ? 3.537 8.377 6.644 1.00 96.19 174 GLN A O 1
ATOM 1340 N N . SER A 1 175 ? 1.641 7.667 7.581 1.00 95.25 175 SER A N 1
ATOM 1341 C CA . SER A 1 175 ? 0.826 8.757 7.028 1.00 95.25 175 SER A CA 1
ATOM 1342 C C . SER A 1 175 ? 0.393 9.775 8.085 1.00 95.25 175 SER A C 1
ATOM 1344 O O . SER A 1 175 ? 0.267 9.472 9.270 1.00 95.25 175 SER A O 1
ATOM 1346 N N . GLY A 1 176 ? 0.161 11.019 7.653 1.00 95.25 176 GLY A N 1
ATOM 1347 C CA . GLY A 1 176 ? -0.215 12.127 8.535 1.00 95.25 176 GLY A CA 1
ATOM 1348 C C . GLY A 1 176 ? -1.620 11.970 9.123 1.00 95.25 176 GLY A C 1
ATOM 1349 O O . GLY A 1 176 ? -1.797 11.413 10.202 1.00 95.25 176 GLY A O 1
ATOM 1350 N N . SER A 1 177 ? -2.632 12.501 8.437 1.00 94.50 177 SER A N 1
ATOM 1351 C CA . SER A 1 177 ? -4.040 12.329 8.813 1.00 94.50 177 SER A CA 1
ATOM 1352 C C . SER A 1 177 ? -4.762 11.585 7.702 1.00 94.50 177 SER A C 1
ATOM 1354 O O . SER A 1 177 ? -4.686 12.013 6.554 1.00 94.50 177 SER A O 1
ATOM 1356 N N . ILE A 1 178 ? -5.503 10.540 8.058 1.00 94.94 178 ILE A N 1
ATOM 1357 C CA . ILE A 1 178 ? -6.322 9.762 7.127 1.00 94.94 178 ILE A CA 1
ATOM 1358 C C . ILE A 1 178 ? -7.781 9.849 7.568 1.00 94.94 178 ILE A C 1
ATOM 1360 O O . ILE A 1 178 ? -8.113 9.621 8.733 1.00 94.94 178 ILE A O 1
ATOM 1364 N N . GLU A 1 179 ? -8.635 10.235 6.627 1.00 94.56 179 GLU A N 1
ATOM 1365 C CA . GLU A 1 179 ? -10.087 10.227 6.772 1.00 94.56 179 GLU A CA 1
ATOM 1366 C C . GLU A 1 179 ? -10.612 8.952 6.118 1.00 94.56 179 GLU A C 1
ATOM 1368 O O . GLU A 1 179 ? -10.472 8.757 4.911 1.00 94.56 179 GLU A O 1
ATOM 1373 N N . VAL A 1 180 ? -11.131 8.057 6.952 1.00 95.00 180 VAL A N 1
ATOM 1374 C CA . VAL A 1 180 ? -11.604 6.736 6.559 1.00 95.00 180 VAL A CA 1
ATOM 1375 C C . VAL A 1 180 ? -13.081 6.836 6.209 1.00 95.00 180 VAL A C 1
ATOM 1377 O O . VAL A 1 180 ? -13.889 7.290 7.020 1.00 95.00 180 VAL A O 1
ATOM 1380 N N . VAL A 1 181 ? -13.427 6.390 5.005 1.00 94.88 181 VAL A N 1
ATOM 1381 C CA . VAL A 1 181 ? -14.802 6.324 4.504 1.00 94.88 181 VAL A CA 1
ATOM 1382 C C . VAL A 1 181 ? -15.097 4.876 4.139 1.00 94.88 181 VAL A C 1
ATOM 1384 O O . VAL A 1 181 ? -14.242 4.190 3.585 1.00 94.88 181 VAL A O 1
ATOM 1387 N N . ALA A 1 182 ? -16.291 4.393 4.485 1.00 95.00 182 ALA A N 1
ATOM 1388 C CA . ALA A 1 182 ? -16.684 3.030 4.153 1.00 95.00 182 ALA A CA 1
ATOM 1389 C C . ALA A 1 182 ? -16.818 2.864 2.629 1.00 95.00 182 ALA A C 1
ATOM 1391 O O . ALA A 1 182 ? -17.474 3.703 2.005 1.00 95.00 182 ALA A O 1
ATOM 1392 N N . PRO A 1 183 ? -16.264 1.789 2.040 1.00 94.56 183 PRO A N 1
ATOM 1393 C CA . PRO A 1 183 ? -16.485 1.477 0.634 1.00 94.56 183 PRO A CA 1
ATOM 1394 C C . PRO A 1 183 ? -17.961 1.147 0.377 1.00 94.56 183 PRO A C 1
ATOM 1396 O O . PRO A 1 183 ? -18.643 0.575 1.234 1.00 94.56 183 PRO A O 1
ATOM 1399 N N . ALA A 1 184 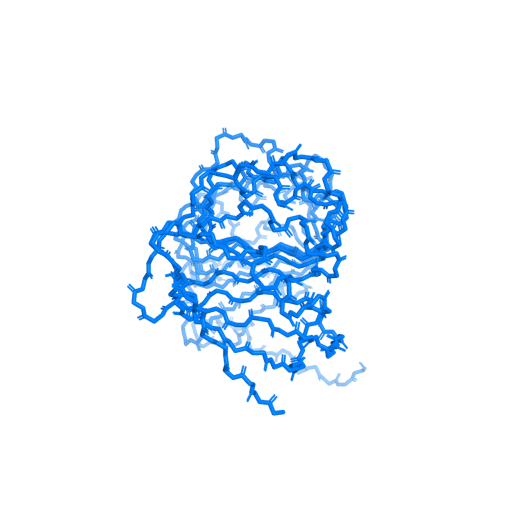? -18.450 1.431 -0.832 1.00 92.44 184 ALA A N 1
ATOM 1400 C CA . ALA A 1 184 ? -19.804 1.068 -1.254 1.00 92.44 184 ALA A CA 1
ATOM 1401 C C . ALA A 1 184 ? -20.070 -0.447 -1.138 1.00 92.44 184 ALA A C 1
ATOM 1403 O O . ALA A 1 184 ? -21.163 -0.866 -0.734 1.00 92.44 184 ALA A O 1
ATOM 1404 N N . GLY A 1 185 ? -19.063 -1.260 -1.473 1.00 93.38 185 GLY A N 1
ATOM 1405 C CA . GLY A 1 185 ? -19.081 -2.714 -1.353 1.00 93.38 185 GLY A CA 1
ATOM 1406 C C . GLY A 1 185 ? -18.718 -3.190 0.053 1.00 93.38 185 GLY A C 1
ATOM 1407 O O . GLY A 1 185 ? -19.423 -2.901 1.017 1.00 93.38 185 GLY A O 1
ATOM 1408 N N . ALA A 1 186 ? -17.635 -3.950 0.161 1.00 94.56 186 ALA A N 1
ATOM 1409 C CA . ALA A 1 186 ? -17.099 -4.462 1.418 1.00 94.56 186 ALA A CA 1
ATOM 1410 C C . ALA A 1 186 ? -15.660 -3.983 1.631 1.00 94.56 186 ALA A C 1
ATOM 1412 O O . ALA A 1 186 ? -14.995 -3.542 0.687 1.00 94.56 186 ALA A O 1
ATOM 1413 N N . TRP A 1 187 ? -15.193 -4.079 2.875 1.00 97.12 187 TRP A N 1
ATOM 1414 C CA . TRP A 1 187 ? -13.769 -3.988 3.172 1.00 97.12 187 TRP A CA 1
ATOM 1415 C C . TRP A 1 187 ? -13.022 -5.207 2.616 1.00 97.12 187 TRP A C 1
ATOM 1417 O O . TRP A 1 187 ? -13.618 -6.288 2.550 1.00 97.12 187 TRP A O 1
ATOM 1427 N N . PRO A 1 188 ? -11.728 -5.051 2.288 1.00 96.19 188 PRO A N 1
ATOM 1428 C CA . PRO A 1 188 ? -10.812 -6.176 2.133 1.00 96.19 188 PRO A CA 1
ATOM 1429 C C . PRO A 1 188 ? -10.842 -7.090 3.363 1.00 96.19 188 PRO A C 1
ATOM 1431 O O . PRO A 1 188 ? -11.264 -6.674 4.449 1.00 96.19 188 PRO A O 1
ATOM 1434 N N . GLU A 1 189 ? -10.363 -8.324 3.211 1.00 95.88 189 GLU A N 1
ATOM 1435 C CA . GLU A 1 189 ? -10.237 -9.250 4.340 1.00 95.88 189 GLU A CA 1
ATOM 1436 C C . GLU A 1 189 ? -9.344 -8.653 5.435 1.00 95.88 189 GLU A C 1
ATOM 1438 O O . GLU A 1 189 ? -9.715 -8.661 6.611 1.00 95.88 189 GLU A O 1
ATOM 1443 N N . VAL A 1 190 ? -8.215 -8.057 5.043 1.00 97.31 190 VAL A N 1
ATOM 1444 C CA . VAL A 1 190 ? -7.272 -7.423 5.969 1.00 97.31 190 VAL A CA 1
ATOM 1445 C C . VAL A 1 190 ? -7.118 -5.935 5.662 1.00 97.31 190 VAL A C 1
ATOM 1447 O O . VAL A 1 190 ? -6.755 -5.538 4.555 1.00 97.31 190 VAL A O 1
ATOM 1450 N N . VAL A 1 191 ? -7.349 -5.098 6.674 1.00 98.38 191 VAL A N 1
ATOM 1451 C CA . VAL A 1 191 ? -7.103 -3.653 6.620 1.00 98.38 191 VAL A CA 1
ATOM 1452 C C . VAL A 1 191 ? -6.127 -3.271 7.723 1.00 98.38 191 VAL A C 1
ATOM 1454 O O . VAL A 1 191 ? -6.406 -3.481 8.903 1.00 98.38 191 VAL A O 1
ATOM 1457 N N . SER A 1 192 ? -5.007 -2.663 7.346 1.00 98.38 192 SER A N 1
ATOM 1458 C CA . SER A 1 192 ? -3.941 -2.283 8.271 1.00 98.38 192 SER A CA 1
ATOM 1459 C C . SER A 1 192 ? -3.667 -0.783 8.228 1.00 98.38 192 SER A C 1
ATOM 1461 O O . SER A 1 192 ? -3.512 -0.188 7.161 1.00 98.38 192 SER A O 1
ATOM 1463 N N . PHE A 1 193 ? -3.565 -0.172 9.405 1.00 98.19 193 PHE A N 1
ATOM 1464 C CA . PHE A 1 193 ? -3.130 1.209 9.580 1.00 98.19 193 PHE A CA 1
ATOM 1465 C C . PHE A 1 193 ? -1.919 1.250 10.511 1.00 98.19 193 PHE A C 1
ATOM 1467 O O . PHE A 1 193 ? -2.047 1.041 11.721 1.00 98.19 193 PHE A O 1
ATOM 1474 N N . THR A 1 194 ? -0.759 1.574 9.945 1.00 97.38 194 THR A N 1
ATOM 1475 C CA . THR A 1 194 ? 0.537 1.508 10.628 1.00 97.38 194 THR A CA 1
ATOM 1476 C C . THR A 1 194 ? 1.187 2.894 10.663 1.00 97.38 194 THR A C 1
ATOM 1478 O O . THR A 1 194 ? 1.253 3.590 9.654 1.00 97.38 194 THR A O 1
ATOM 1481 N N . ILE A 1 195 ? 1.657 3.345 11.830 1.00 97.00 195 ILE A N 1
ATOM 1482 C CA . ILE A 1 195 ? 2.349 4.639 12.016 1.00 97.00 195 ILE A CA 1
ATOM 1483 C C . ILE A 1 195 ? 1.518 5.802 11.429 1.00 97.00 195 ILE A C 1
ATOM 1485 O O . ILE A 1 195 ? 1.922 6.501 10.498 1.00 97.00 195 ILE A O 1
ATOM 1489 N N . ILE A 1 196 ? 0.312 6.005 11.970 1.00 97.38 196 ILE A N 1
ATOM 1490 C CA . ILE A 1 196 ? -0.614 7.050 11.508 1.00 97.38 196 ILE A CA 1
ATOM 1491 C C . ILE A 1 196 ? -0.708 8.196 12.517 1.00 97.38 196 ILE A C 1
ATOM 1493 O O . ILE A 1 196 ? -1.000 7.993 13.697 1.00 97.38 196 ILE A O 1
ATOM 1497 N N . GLY A 1 197 ? -0.531 9.436 12.061 1.00 96.75 197 GLY A N 1
ATOM 1498 C CA . GLY A 1 197 ? -0.640 10.623 12.915 1.00 96.75 197 GLY A CA 1
ATOM 1499 C C . GLY A 1 197 ? -2.058 10.869 13.457 1.00 96.75 197 GLY A C 1
ATOM 1500 O O . GLY A 1 197 ? -2.217 11.232 14.625 1.00 96.75 197 GLY A O 1
ATOM 1501 N N . SER A 1 198 ? -3.093 10.669 12.638 1.00 96.50 198 SER A N 1
ATOM 1502 C CA . SER A 1 198 ? -4.501 10.694 13.055 1.00 96.50 198 SER A CA 1
ATOM 1503 C C . SER A 1 198 ? -5.380 9.874 12.113 1.00 96.50 198 SER A C 1
ATOM 1505 O O . SER A 1 198 ? -5.371 10.113 10.908 1.00 96.50 198 SER A O 1
ATOM 1507 N N . LEU A 1 199 ? -6.197 8.985 12.671 1.00 96.38 199 LEU A N 1
ATOM 1508 C CA . LEU A 1 199 ? -7.300 8.325 11.968 1.00 96.38 199 LEU A CA 1
ATOM 1509 C C . LEU A 1 199 ? -8.605 9.036 12.322 1.00 96.38 199 LEU A C 1
ATOM 1511 O O . LEU A 1 199 ? -8.798 9.404 13.479 1.00 96.38 199 LEU A O 1
ATOM 1515 N N . LYS A 1 200 ? -9.475 9.269 11.340 1.00 96.25 200 LYS A N 1
ATOM 1516 C CA . LYS A 1 200 ? -10.786 9.909 11.526 1.00 96.25 200 LYS A CA 1
ATOM 1517 C C . LYS A 1 200 ? -11.852 9.152 10.751 1.00 96.25 200 LYS A C 1
ATOM 1519 O O . LYS A 1 200 ? -11.568 8.685 9.655 1.00 96.25 200 LYS A O 1
ATOM 1524 N N . GLY A 1 201 ? -13.058 9.062 11.296 1.00 96.62 201 GLY A N 1
ATOM 1525 C CA . GLY A 1 201 ? -14.208 8.443 10.640 1.00 96.62 201 GLY A CA 1
ATOM 1526 C C . GLY A 1 201 ? -14.197 6.914 10.636 1.00 96.62 201 GLY A C 1
ATOM 1527 O O . GLY A 1 201 ? -15.176 6.320 10.200 1.00 96.62 201 GLY A O 1
ATOM 1528 N N . ILE A 1 202 ? -13.146 6.261 11.149 1.00 97.88 202 ILE A N 1
ATOM 1529 C CA . ILE A 1 202 ? -13.010 4.796 11.118 1.00 97.88 202 ILE A CA 1
ATOM 1530 C C . ILE A 1 202 ? -14.117 4.087 11.907 1.00 97.88 202 ILE A C 1
ATOM 1532 O O . ILE A 1 202 ? -14.604 3.053 11.457 1.00 97.88 202 ILE A O 1
ATOM 1536 N N . VAL A 1 203 ? -14.583 4.653 13.029 1.00 98.19 203 VAL A N 1
ATOM 1537 C CA . VAL A 1 203 ? -15.687 4.062 13.800 1.00 98.19 203 VAL A CA 1
ATOM 1538 C C . VAL A 1 203 ? -16.984 4.140 13.005 1.00 98.19 203 VAL A C 1
ATOM 1540 O O . VAL A 1 203 ? -17.669 3.130 12.846 1.00 98.19 203 VAL A O 1
ATOM 1543 N N . LEU A 1 204 ? -17.306 5.309 12.441 1.00 98.00 204 LEU A N 1
ATOM 1544 C CA . LEU A 1 204 ? -18.486 5.463 11.588 1.00 98.00 204 LEU A CA 1
ATOM 1545 C C . LEU A 1 204 ? -18.410 4.537 10.368 1.00 98.00 204 LEU A C 1
ATOM 1547 O O . LEU A 1 204 ? -19.385 3.860 10.052 1.00 98.00 204 LEU A O 1
ATOM 1551 N N . ALA A 1 205 ? -17.248 4.466 9.723 1.00 97.38 205 ALA A N 1
ATOM 1552 C CA . ALA A 1 205 ? -17.028 3.617 8.565 1.00 97.38 205 ALA A CA 1
ATOM 1553 C C . ALA A 1 205 ? -17.219 2.127 8.909 1.00 97.38 205 ALA A C 1
ATOM 1555 O O . ALA A 1 205 ? -17.883 1.415 8.158 1.00 97.38 205 ALA A O 1
ATOM 1556 N N . SER A 1 206 ? -16.747 1.687 10.083 1.00 98.12 206 SER A N 1
ATOM 1557 C CA . SER A 1 206 ? -16.956 0.319 10.579 1.00 98.12 206 SER A CA 1
ATOM 1558 C C . SER A 1 206 ? -18.435 -0.012 10.823 1.00 98.12 206 SER A C 1
ATOM 1560 O O . SER A 1 206 ? -18.875 -1.121 10.551 1.00 98.12 206 SER A O 1
ATOM 1562 N N . LYS A 1 207 ? -19.241 0.959 11.274 1.00 97.56 207 LYS A N 1
ATOM 1563 C CA . LYS A 1 207 ? -20.688 0.770 11.486 1.00 97.56 207 LYS A CA 1
ATOM 1564 C C . LYS A 1 207 ? -21.462 0.669 10.172 1.00 97.56 207 LYS A C 1
ATOM 1566 O O . LYS A 1 207 ? -22.486 -0.004 10.109 1.00 97.56 207 LYS A O 1
ATOM 1571 N N . VAL A 1 208 ? -20.995 1.354 9.124 1.00 97.31 208 VAL A N 1
ATOM 1572 C CA . VAL A 1 208 ? -21.585 1.255 7.778 1.00 97.31 208 VAL A CA 1
ATOM 1573 C C . VAL A 1 208 ? -21.220 -0.084 7.138 1.00 97.31 208 VAL A C 1
ATOM 1575 O O . VAL A 1 208 ? -22.084 -0.754 6.573 1.00 97.31 208 VAL A O 1
ATOM 1578 N N . ARG A 1 209 ? -19.949 -0.485 7.244 1.00 97.12 209 ARG A N 1
ATOM 1579 C CA . ARG A 1 209 ? -19.431 -1.780 6.800 1.00 97.12 209 ARG A CA 1
ATOM 1580 C C . ARG A 1 209 ? -18.477 -2.322 7.868 1.00 97.12 209 ARG A C 1
ATOM 1582 O O . ARG A 1 209 ? -17.417 -1.726 8.042 1.00 97.12 209 ARG A O 1
ATOM 1589 N N . PRO A 1 210 ? -18.799 -3.427 8.558 1.00 97.19 210 PRO A N 1
ATOM 1590 C CA . PRO A 1 210 ? -17.887 -4.018 9.535 1.00 97.19 210 PRO A CA 1
ATOM 1591 C C . PRO A 1 210 ? -16.608 -4.540 8.878 1.00 97.19 210 PRO A C 1
ATOM 1593 O O . PRO A 1 210 ? -16.660 -5.119 7.791 1.00 97.19 210 PRO A O 1
ATOM 1596 N N . PHE A 1 211 ? -15.465 -4.357 9.539 1.00 98.25 211 PHE A N 1
ATOM 1597 C CA . PHE A 1 211 ? -14.200 -4.946 9.095 1.00 98.25 211 PHE A CA 1
ATOM 1598 C C . PHE A 1 211 ? -14.189 -6.464 9.333 1.00 98.25 211 PHE A C 1
ATOM 1600 O O . PHE A 1 211 ? -14.831 -6.970 10.253 1.00 98.25 211 PHE A O 1
ATOM 1607 N N . GLN A 1 212 ? -13.415 -7.210 8.546 1.00 97.25 212 GLN A N 1
ATOM 1608 C CA . GLN A 1 212 ? -13.089 -8.591 8.906 1.00 97.25 212 GLN A CA 1
ATOM 1609 C C . GLN A 1 212 ? -11.914 -8.585 9.884 1.00 97.25 212 GLN A C 1
ATOM 1611 O O . GLN A 1 212 ? -12.115 -8.768 11.085 1.00 97.25 212 GLN A O 1
ATOM 1616 N N . TYR A 1 213 ? -10.717 -8.265 9.397 1.00 98.06 213 TYR A N 1
ATOM 1617 C CA . TYR A 1 213 ? -9.521 -8.134 10.219 1.00 98.06 213 TYR A CA 1
ATOM 1618 C C . TYR A 1 213 ? -8.976 -6.708 10.123 1.00 98.06 213 TYR A C 1
ATOM 1620 O O . TYR A 1 213 ? -8.557 -6.260 9.056 1.00 98.06 213 TYR A O 1
ATOM 1628 N N . LEU A 1 214 ? -8.993 -5.987 11.246 1.00 98.56 214 LEU A N 1
ATOM 1629 C CA . LEU A 1 214 ? -8.463 -4.628 11.352 1.00 98.56 214 LEU A CA 1
ATOM 1630 C C . LEU A 1 214 ? -7.193 -4.632 12.204 1.00 98.56 214 LEU A C 1
ATOM 1632 O O . LEU A 1 214 ? -7.240 -5.003 13.375 1.00 98.56 214 LEU A O 1
ATOM 1636 N N . TYR A 1 215 ? -6.074 -4.179 11.645 1.00 98.31 215 TYR A N 1
ATOM 1637 C CA . TYR A 1 215 ? -4.811 -4.021 12.362 1.00 98.31 215 TYR A CA 1
ATOM 1638 C C . TYR A 1 215 ? -4.485 -2.541 12.576 1.00 98.31 215 TYR A C 1
ATOM 1640 O O . TYR A 1 215 ? -4.487 -1.747 11.634 1.00 98.31 215 TYR A O 1
ATOM 1648 N N . LEU A 1 216 ? -4.204 -2.165 13.822 1.00 98.31 216 LEU A N 1
ATOM 1649 C CA . LEU A 1 216 ? -3.859 -0.803 14.219 1.00 98.31 216 LEU A CA 1
ATOM 1650 C C . LEU A 1 216 ? -2.527 -0.815 14.965 1.00 98.31 216 LEU A C 1
ATOM 1652 O O . LEU A 1 216 ? -2.438 -1.357 16.064 1.00 98.31 216 LEU A O 1
ATOM 1656 N N . GLU A 1 217 ? -1.510 -0.154 14.423 1.00 97.31 217 GLU A N 1
ATOM 1657 C CA . GLU A 1 217 ? -0.211 -0.025 15.086 1.00 97.31 217 GLU A CA 1
ATOM 1658 C C . GLU A 1 217 ? 0.346 1.388 14.932 1.00 97.31 217 GLU A C 1
ATOM 1660 O O . GLU A 1 217 ? 0.270 2.010 13.876 1.00 97.31 217 GLU A O 1
ATOM 1665 N N . GLY A 1 218 ? 0.906 1.945 16.008 1.00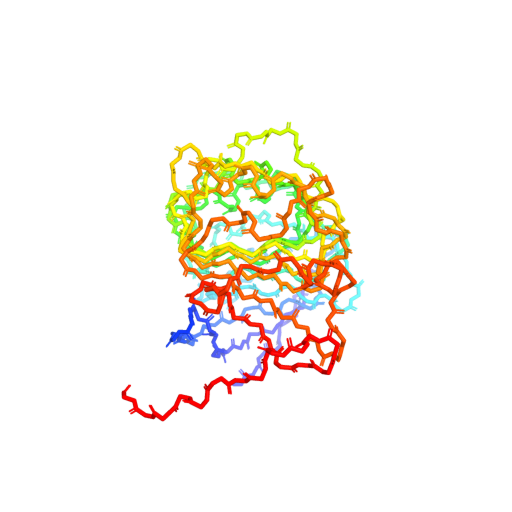 96.19 218 GLY A N 1
ATOM 1666 C CA . GLY A 1 218 ? 1.534 3.270 15.952 1.00 96.19 218 GLY A CA 1
ATOM 1667 C C . GLY A 1 218 ? 0.572 4.419 15.608 1.00 96.19 218 GLY A C 1
ATOM 1668 O O . GLY A 1 218 ? 1.014 5.482 15.172 1.00 96.19 218 GLY A O 1
ATOM 1669 N N . VAL A 1 219 ? -0.740 4.237 15.797 1.00 97.56 219 VAL A N 1
ATOM 1670 C CA . VAL A 1 219 ? -1.748 5.290 15.607 1.00 97.56 219 VAL A CA 1
ATOM 1671 C C . VAL A 1 219 ? -1.662 6.291 16.760 1.00 97.56 219 VAL A C 1
ATOM 1673 O O . VAL A 1 219 ? -1.902 5.946 17.917 1.00 97.56 219 VAL A O 1
ATOM 1676 N N . ARG A 1 220 ? -1.352 7.558 16.470 1.00 96.56 220 ARG A N 1
ATOM 1677 C CA . ARG A 1 220 ? -1.173 8.595 17.501 1.00 96.56 220 ARG A CA 1
ATOM 1678 C C . ARG A 1 220 ? -2.491 9.192 17.996 1.00 96.56 220 ARG A C 1
ATOM 1680 O O . ARG A 1 220 ? -2.617 9.477 19.186 1.00 96.56 220 ARG A O 1
ATOM 1687 N N . ARG A 1 221 ? -3.457 9.418 17.102 1.00 97.19 221 ARG A N 1
ATOM 1688 C CA . ARG A 1 221 ? -4.813 9.882 17.440 1.00 97.19 221 ARG A CA 1
ATOM 1689 C C . ARG A 1 221 ? -5.833 8.963 16.787 1.00 97.19 221 ARG A C 1
ATOM 1691 O O . ARG A 1 221 ? -5.912 8.916 15.561 1.00 97.19 221 ARG A O 1
ATOM 1698 N N . PHE A 1 222 ? -6.585 8.251 17.613 1.00 97.81 222 PHE A N 1
ATOM 1699 C CA . PHE A 1 222 ? -7.681 7.405 17.171 1.00 97.81 222 PHE A CA 1
ATOM 1700 C C . PHE A 1 222 ? -8.989 8.203 17.183 1.00 97.81 222 PHE A C 1
ATOM 1702 O O . PHE A 1 222 ? -9.272 8.885 18.164 1.00 97.81 222 PHE A O 1
ATOM 1709 N N . ASP A 1 223 ? -9.710 8.146 16.065 1.00 97.19 223 ASP A N 1
ATOM 1710 C CA . ASP A 1 223 ? -11.020 8.745 15.770 1.00 97.19 223 ASP A CA 1
ATOM 1711 C C . ASP A 1 223 ? -11.571 9.756 16.799 1.00 97.19 223 ASP A C 1
ATOM 1713 O O . ASP A 1 223 ? -12.431 9.416 17.614 1.00 97.19 223 ASP A O 1
ATOM 1717 N N . PRO A 1 224 ? -11.067 11.008 16.810 1.00 93.69 224 PRO A N 1
ATOM 1718 C CA . PRO A 1 224 ? -11.417 11.977 17.842 1.00 93.69 224 PRO A CA 1
ATOM 1719 C C . PRO A 1 224 ? -12.928 12.222 17.937 1.00 93.69 224 PRO A C 1
ATOM 1721 O O . PRO A 1 224 ? -13.545 12.682 16.980 1.00 93.69 224 PRO A O 1
ATOM 1724 N N . GLY A 1 225 ? -13.495 11.987 19.122 1.00 92.25 225 GLY A N 1
ATOM 1725 C CA . GLY A 1 225 ? -14.932 12.130 19.387 1.00 92.25 225 GLY A CA 1
ATOM 1726 C C . GLY A 1 225 ? -15.724 10.822 19.302 1.00 92.25 225 GLY A C 1
ATOM 1727 O O . GLY A 1 225 ? -16.886 10.811 19.701 1.00 92.25 225 GLY A O 1
ATOM 1728 N N . SER A 1 226 ? -15.099 9.731 18.856 1.00 96.19 226 SER A N 1
ATOM 1729 C CA . SER A 1 226 ? -15.680 8.388 18.849 1.00 96.19 226 SER A CA 1
ATOM 1730 C C . SER A 1 226 ? -15.096 7.519 19.968 1.00 96.19 226 SER A C 1
ATOM 1732 O O . SER A 1 226 ? -13.952 7.700 20.389 1.00 96.19 226 SER A O 1
ATOM 1734 N N . SER A 1 227 ? -15.875 6.540 20.431 1.00 95.75 227 SER A N 1
ATOM 1735 C CA . SER A 1 227 ? -15.375 5.474 21.307 1.00 95.75 227 SER A CA 1
ATOM 1736 C C . SER A 1 227 ? -14.584 4.450 20.490 1.00 95.75 227 SER A C 1
ATOM 1738 O O . SER A 1 227 ? -15.018 4.052 19.412 1.00 95.75 227 SER A O 1
ATOM 1740 N N . PHE A 1 228 ? -13.441 3.989 21.005 1.00 97.19 228 PHE A N 1
ATOM 1741 C CA . PHE A 1 228 ? -12.688 2.883 20.399 1.00 97.19 228 PHE A CA 1
ATOM 1742 C C . PHE A 1 228 ? -13.499 1.579 20.377 1.00 97.19 228 P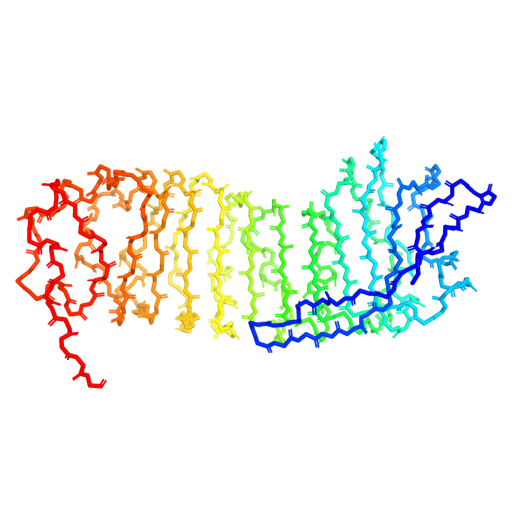HE A C 1
ATOM 1744 O O . PHE A 1 228 ? -13.488 0.860 19.381 1.00 97.19 228 PHE A O 1
ATOM 1751 N N . TRP A 1 229 ? -14.262 1.325 21.440 1.00 97.38 229 TRP A N 1
ATOM 1752 C CA . TRP A 1 229 ? -15.071 0.114 21.609 1.00 97.38 229 TRP A CA 1
ATOM 1753 C C . TRP A 1 229 ? -16.291 0.049 20.687 1.00 97.38 229 TRP A C 1
ATOM 1755 O O . TRP A 1 229 ? -16.920 -0.993 20.574 1.00 97.38 229 TRP A O 1
ATOM 1765 N N . ASP A 1 230 ? -16.609 1.146 19.999 1.00 97.06 230 ASP A N 1
ATOM 1766 C CA . ASP A 1 230 ? -17.685 1.197 19.010 1.00 97.06 230 ASP A CA 1
ATOM 1767 C C . ASP A 1 230 ? -17.267 0.640 17.635 1.00 97.06 230 ASP A C 1
ATOM 1769 O O . ASP A 1 230 ? -18.092 0.619 16.712 1.00 97.06 230 ASP A O 1
ATOM 1773 N N . LEU A 1 231 ? -15.995 0.260 17.459 1.00 97.62 231 LEU A N 1
ATOM 1774 C CA . LEU A 1 231 ? -15.513 -0.356 16.225 1.00 97.62 231 LEU A CA 1
ATOM 1775 C C . LEU A 1 231 ? -16.220 -1.685 15.971 1.00 97.62 231 LEU A C 1
ATOM 1777 O O . LEU A 1 231 ? -16.225 -2.571 16.820 1.00 97.62 231 LEU A O 1
ATOM 1781 N N . GLN A 1 232 ? -16.741 -1.850 14.758 1.00 97.69 232 GLN A N 1
ATOM 1782 C CA . GLN A 1 232 ? -17.301 -3.118 14.304 1.00 97.69 232 GLN A CA 1
ATOM 1783 C C . GLN A 1 232 ? -16.290 -3.857 13.429 1.00 97.69 232 GLN A C 1
ATOM 1785 O O . GLN A 1 232 ? -15.982 -3.435 12.310 1.00 97.69 232 GLN A O 1
ATOM 1790 N N . ALA A 1 233 ? -15.782 -4.974 13.941 1.00 97.44 233 ALA A N 1
ATOM 1791 C CA . ALA A 1 233 ? -14.948 -5.900 13.192 1.00 97.44 233 ALA A CA 1
ATOM 1792 C C . ALA A 1 233 ? -15.149 -7.337 13.685 1.00 97.44 233 ALA A C 1
ATOM 1794 O O . ALA A 1 233 ? -15.538 -7.533 14.832 1.00 97.44 233 ALA A O 1
ATOM 1795 N N . LYS A 1 234 ? -14.824 -8.339 12.858 1.00 97.56 234 LYS A N 1
ATOM 1796 C CA . LYS A 1 234 ? -14.689 -9.726 13.342 1.00 97.56 234 LYS A CA 1
ATOM 1797 C C . LYS A 1 234 ? -13.492 -9.857 14.287 1.00 97.56 234 LYS A C 1
ATOM 1799 O O . LYS A 1 234 ? -13.565 -10.590 15.264 1.00 97.56 234 LYS A O 1
ATOM 1804 N N . ARG A 1 235 ? -12.386 -9.166 13.990 1.00 97.56 235 ARG A N 1
ATOM 1805 C CA . ARG A 1 235 ? -11.243 -9.039 14.897 1.00 97.56 235 ARG A CA 1
ATOM 1806 C C . ARG A 1 235 ? -10.513 -7.716 14.685 1.00 97.56 235 ARG A C 1
ATOM 1808 O O . ARG A 1 235 ? -10.140 -7.380 13.562 1.00 97.56 235 ARG A O 1
ATOM 1815 N N . VAL A 1 236 ? -10.247 -7.003 15.773 1.00 97.88 236 VAL A N 1
ATOM 1816 C CA . VAL A 1 236 ? -9.359 -5.837 15.828 1.00 97.88 236 VAL A CA 1
ATOM 1817 C C . VAL A 1 236 ? -8.084 -6.244 16.547 1.00 97.88 236 VAL A C 1
ATOM 1819 O O . VAL A 1 236 ? -8.140 -6.783 17.644 1.00 97.88 236 VAL A O 1
ATOM 1822 N N . THR A 1 237 ? -6.924 -5.983 15.962 1.00 97.75 237 THR A N 1
ATOM 1823 C CA . THR A 1 237 ? -5.632 -6.196 16.618 1.00 97.75 237 THR A CA 1
ATOM 1824 C C . THR A 1 237 ? -4.950 -4.856 16.825 1.00 97.75 237 THR A C 1
ATOM 1826 O O . THR A 1 237 ? -4.809 -4.085 15.875 1.00 97.75 237 THR A O 1
ATOM 1829 N N . VAL A 1 238 ? -4.527 -4.573 18.060 1.00 97.06 238 VAL A N 1
ATOM 1830 C CA . VAL A 1 238 ? -3.777 -3.353 18.383 1.00 97.06 238 VAL A CA 1
ATOM 1831 C C . VAL A 1 238 ? -2.337 -3.712 18.727 1.00 97.06 238 VAL A C 1
ATOM 1833 O O . VAL A 1 238 ? -2.063 -4.260 19.794 1.00 97.06 238 VAL A O 1
ATOM 1836 N N . GLY A 1 239 ? -1.424 -3.384 17.815 1.00 93.00 239 GLY A N 1
ATOM 1837 C CA . GLY A 1 239 ? 0.013 -3.574 17.977 1.00 93.00 239 GLY A CA 1
ATOM 1838 C C . GLY A 1 239 ? 0.685 -2.372 18.641 1.00 93.00 239 GLY A C 1
ATOM 1839 O O . GLY A 1 239 ? 0.381 -1.212 18.343 1.00 93.00 239 GLY A O 1
ATOM 1840 N N . TYR A 1 240 ? 1.619 -2.643 19.551 1.00 93.19 240 TYR A N 1
ATOM 1841 C CA . TYR A 1 240 ? 2.535 -1.654 20.113 1.00 93.19 240 TYR A CA 1
ATOM 1842 C C . TYR A 1 240 ? 3.794 -2.339 20.657 1.00 93.19 240 TYR A C 1
ATOM 1844 O O . TYR A 1 240 ? 3.747 -3.476 21.115 1.00 93.19 240 TYR A O 1
ATOM 1852 N N . SER A 1 241 ? 4.933 -1.643 20.609 1.00 86.38 241 SER A N 1
ATOM 1853 C CA . SER A 1 241 ? 6.237 -2.225 20.951 1.00 86.38 241 SER A CA 1
ATOM 1854 C C . SER A 1 241 ? 6.540 -2.235 22.449 1.00 86.38 241 SER A C 1
ATOM 1856 O O . SER A 1 241 ? 6.981 -3.244 22.986 1.00 86.38 241 SER A O 1
ATOM 1858 N N . THR A 1 242 ? 6.354 -1.101 23.131 1.00 87.56 242 THR A N 1
ATOM 1859 C CA . THR A 1 242 ? 6.726 -0.955 24.552 1.00 87.56 242 THR A CA 1
ATOM 1860 C C . THR A 1 242 ? 5.580 -0.453 25.408 1.00 87.56 242 THR A C 1
ATOM 1862 O O . THR A 1 242 ? 5.341 -1.008 26.468 1.00 87.56 242 THR A O 1
ATOM 1865 N N . ASN A 1 243 ? 4.878 0.593 24.968 1.00 93.56 243 ASN A N 1
ATOM 1866 C CA . ASN A 1 243 ? 3.748 1.156 25.700 1.00 93.56 243 ASN A CA 1
ATOM 1867 C C . ASN A 1 243 ? 2.509 1.184 24.804 1.00 93.56 243 ASN A C 1
ATOM 1869 O O . ASN A 1 243 ? 2.638 1.552 23.630 1.00 93.56 243 ASN A O 1
ATOM 1873 N N . PRO A 1 244 ? 1.318 0.883 25.347 1.00 95.56 244 PRO A N 1
ATOM 1874 C CA . PRO A 1 244 ? 0.073 1.066 24.625 1.00 95.56 244 PRO A CA 1
ATOM 1875 C C . PRO A 1 244 ? -0.135 2.547 24.284 1.00 95.56 244 PRO A C 1
ATOM 1877 O O . PRO A 1 244 ? 0.315 3.438 25.018 1.00 95.56 244 PRO A O 1
ATOM 1880 N N . PRO A 1 245 ? -0.828 2.849 23.176 1.00 96.19 245 PRO A N 1
ATOM 1881 C CA . PRO A 1 245 ? -1.100 4.225 22.812 1.00 96.19 245 PRO A CA 1
ATOM 1882 C C . PRO A 1 245 ? -2.026 4.882 23.840 1.00 96.19 245 PRO A C 1
ATOM 1884 O O . PRO A 1 245 ? -2.932 4.257 24.388 1.00 96.19 245 PRO A O 1
ATOM 1887 N N . LYS A 1 246 ? -1.827 6.184 24.069 1.00 96.62 246 LYS A N 1
ATOM 1888 C CA . LYS A 1 246 ? -2.567 6.950 25.084 1.00 96.62 246 LYS A CA 1
ATOM 1889 C C . LYS A 1 246 ? -4.090 6.803 24.952 1.00 96.62 246 LYS A C 1
ATOM 1891 O O . LYS A 1 246 ? -4.760 6.608 25.958 1.00 96.62 246 LYS A O 1
ATOM 1896 N N . TRP A 1 247 ? -4.616 6.857 23.728 1.00 97.12 247 TRP A N 1
ATOM 1897 C CA . TRP A 1 247 ? -6.054 6.727 23.480 1.00 97.12 247 TRP A CA 1
ATOM 1898 C C . TRP A 1 247 ? -6.605 5.358 23.902 1.00 97.12 247 TRP A C 1
ATOM 1900 O O . TRP A 1 247 ? -7.750 5.283 24.331 1.00 97.12 247 TRP A O 1
ATOM 1910 N N . LEU A 1 248 ? -5.801 4.290 23.833 1.00 97.62 248 LEU A N 1
ATOM 1911 C CA . LEU A 1 248 ? -6.219 2.964 24.287 1.00 97.62 248 LEU A CA 1
ATOM 1912 C C . LEU A 1 248 ? -6.279 2.919 25.812 1.00 97.62 248 LEU A C 1
ATOM 1914 O O . LEU A 1 248 ? -7.260 2.438 26.366 1.00 97.62 248 LEU A O 1
ATOM 1918 N N . VAL A 1 249 ? -5.268 3.474 26.487 1.00 97.75 249 VAL A N 1
ATOM 1919 C CA . VAL A 1 249 ? -5.237 3.576 27.956 1.00 97.75 249 VAL A CA 1
ATOM 1920 C C . VAL A 1 249 ? -6.423 4.391 28.477 1.00 97.75 249 VAL A C 1
ATOM 1922 O O . VAL A 1 249 ? -7.036 4.020 29.472 1.00 97.75 249 VAL A O 1
ATOM 1925 N N . GLU A 1 250 ? -6.774 5.481 27.793 1.00 97.06 250 GLU A N 1
ATOM 1926 C CA . GLU A 1 250 ? -7.926 6.320 28.144 1.00 97.06 250 GLU A CA 1
ATOM 1927 C C . GLU A 1 250 ? -9.267 5.626 27.869 1.00 97.06 250 GLU A C 1
ATOM 1929 O O . GLU A 1 250 ? -10.209 5.796 28.640 1.00 97.06 250 GLU A O 1
ATOM 1934 N N . ALA A 1 251 ? -9.361 4.825 26.805 1.00 97.00 251 ALA A N 1
ATOM 1935 C CA . ALA A 1 251 ? -10.562 4.053 26.498 1.00 97.00 251 ALA A CA 1
ATOM 1936 C C . ALA A 1 251 ? -10.726 2.826 27.413 1.00 97.00 251 ALA A C 1
ATOM 1938 O O . ALA A 1 251 ? -11.852 2.396 27.655 1.00 97.00 251 ALA A O 1
ATOM 1939 N N . TRP A 1 252 ? -9.632 2.267 27.939 1.00 97.25 252 TRP A N 1
ATOM 1940 C CA . TRP A 1 252 ? -9.596 0.994 28.671 1.00 97.25 252 TRP A CA 1
ATOM 1941 C C . TRP A 1 252 ? -10.622 0.823 29.804 1.00 97.25 252 TRP A C 1
ATOM 1943 O O . TRP A 1 252 ? -11.218 -0.255 29.904 1.00 97.25 252 TRP A O 1
ATOM 1953 N N . PRO A 1 253 ? -10.887 1.836 30.655 1.00 96.56 253 PRO A N 1
ATOM 1954 C CA . PRO A 1 253 ? -11.876 1.723 31.730 1.00 96.56 253 PRO A CA 1
ATOM 1955 C C . PRO A 1 253 ? -13.318 1.552 31.241 1.00 96.56 253 PRO A C 1
ATOM 1957 O O . PRO A 1 253 ? -14.185 1.195 32.030 1.00 96.56 253 PRO A O 1
ATOM 1960 N N . HIS A 1 254 ? -13.575 1.831 29.962 1.00 96.12 254 HIS A N 1
ATOM 1961 C CA . HIS A 1 254 ? -14.896 1.794 29.337 1.00 96.12 254 HIS A CA 1
ATOM 1962 C C . HIS A 1 254 ? -15.089 0.591 28.412 1.00 96.12 254 HIS A C 1
ATOM 1964 O O . HIS A 1 254 ? -16.052 0.569 27.647 1.00 96.12 254 HIS A O 1
ATOM 1970 N N . ARG A 1 255 ? -14.161 -0.372 28.436 1.00 96.19 255 ARG A N 1
ATOM 1971 C CA . ARG A 1 255 ? -14.280 -1.587 27.631 1.00 96.19 255 ARG A CA 1
ATOM 1972 C C . ARG A 1 255 ? -15.532 -2.376 28.034 1.00 96.19 255 ARG A C 1
ATOM 1974 O O . ARG A 1 255 ? -15.841 -2.410 29.228 1.00 96.19 255 ARG A O 1
ATOM 1981 N N . PRO A 1 256 ? -16.247 -2.980 27.075 1.00 95.00 256 PRO A N 1
ATOM 1982 C CA . PRO A 1 256 ? -17.336 -3.891 27.390 1.00 95.00 256 PRO A CA 1
ATOM 1983 C C . PRO A 1 256 ? -16.786 -5.175 28.029 1.00 95.00 256 PRO A C 1
ATOM 1985 O O . PRO A 1 256 ? -15.589 -5.451 27.943 1.00 95.00 256 PRO A O 1
ATOM 1988 N N . ASP A 1 257 ? -17.646 -5.945 28.693 1.00 93.50 257 ASP A N 1
ATOM 1989 C CA . ASP A 1 257 ? -17.224 -7.154 29.414 1.00 93.50 257 ASP A CA 1
ATOM 1990 C C . ASP A 1 257 ? -16.692 -8.248 28.468 1.00 93.50 257 ASP A C 1
ATOM 1992 O O . ASP A 1 257 ? -15.803 -8.997 28.856 1.00 93.50 257 ASP A O 1
ATOM 1996 N N . ASP A 1 258 ? -17.187 -8.288 27.228 1.00 92.56 258 ASP A N 1
ATOM 1997 C CA . ASP A 1 258 ? -16.881 -9.241 26.147 1.00 92.56 258 ASP A CA 1
ATOM 1998 C C . ASP A 1 258 ? -15.873 -8.693 25.115 1.00 92.56 258 ASP A C 1
ATOM 2000 O O . ASP A 1 258 ? -15.793 -9.157 23.976 1.00 92.56 258 ASP A O 1
ATOM 2004 N N . TRP A 1 259 ? -15.107 -7.658 25.479 1.00 93.44 259 TRP A N 1
ATOM 2005 C CA . TRP A 1 259 ? -14.186 -6.986 24.554 1.00 93.44 259 TRP A CA 1
ATOM 2006 C C . TRP A 1 259 ? -13.165 -7.944 23.913 1.00 93.44 259 TRP A C 1
ATOM 2008 O O . TRP A 1 259 ? -12.786 -7.767 22.757 1.00 93.44 259 TRP A O 1
ATOM 2018 N N . ASP A 1 260 ? -12.716 -8.961 24.637 1.00 91.38 260 ASP A N 1
ATOM 2019 C CA . ASP A 1 260 ? -11.703 -9.928 24.216 1.00 91.38 260 ASP A CA 1
ATOM 2020 C C . ASP A 1 260 ? -12.196 -10.908 23.137 1.00 91.38 260 ASP A C 1
ATOM 2022 O O . ASP A 1 260 ? -11.376 -11.496 22.430 1.00 91.38 260 ASP A O 1
ATOM 2026 N N . GLU A 1 261 ? -13.511 -11.020 22.913 1.00 92.88 261 GLU A N 1
ATOM 2027 C CA . GLU A 1 261 ? -14.067 -11.818 21.811 1.00 92.88 261 GLU A CA 1
ATOM 2028 C C . GLU A 1 261 ? -13.728 -11.228 20.433 1.00 92.88 261 GLU A C 1
ATOM 2030 O O . GLU A 1 261 ? -13.592 -11.954 19.445 1.00 92.88 261 GLU A O 1
ATOM 2035 N N . SER A 1 262 ? -13.589 -9.900 20.356 1.00 91.81 262 SER A N 1
ATOM 2036 C CA . SER A 1 262 ? -13.379 -9.168 19.098 1.00 91.81 262 SER A CA 1
ATOM 2037 C C . SER A 1 262 ? -12.065 -8.389 19.055 1.00 91.81 262 SER A C 1
ATOM 2039 O O . SER A 1 262 ? -11.640 -7.975 17.975 1.00 91.81 262 SER A O 1
ATOM 2041 N N . PHE A 1 263 ? -11.391 -8.177 20.186 1.00 95.25 263 PHE A N 1
ATOM 2042 C CA . PHE A 1 263 ? -10.179 -7.364 20.264 1.00 95.25 263 PHE A CA 1
ATOM 2043 C C . PHE A 1 263 ? -8.988 -8.174 20.786 1.00 95.25 263 PHE A C 1
ATOM 2045 O O . PHE A 1 263 ? -8.988 -8.709 21.886 1.00 95.25 263 PHE A O 1
ATOM 2052 N N . SER A 1 264 ? -7.916 -8.193 20.000 1.00 94.50 264 SER A N 1
ATOM 2053 C CA . SER A 1 264 ? -6.632 -8.809 20.318 1.00 94.50 264 SER A CA 1
ATOM 2054 C C . SER A 1 264 ? -5.638 -7.714 20.695 1.00 94.50 264 SER A C 1
ATOM 2056 O O . SER A 1 264 ? -5.141 -6.983 19.834 1.00 94.50 264 SER A O 1
ATOM 2058 N N . ILE A 1 265 ? -5.354 -7.581 21.987 1.00 93.69 265 ILE A N 1
ATOM 2059 C CA . ILE A 1 265 ? -4.500 -6.524 22.536 1.00 93.69 265 ILE A CA 1
ATOM 2060 C C . ILE A 1 265 ? -3.451 -7.187 23.419 1.00 93.69 265 ILE A C 1
ATOM 2062 O O . ILE A 1 265 ? -3.802 -7.944 24.317 1.00 93.69 265 ILE A O 1
ATOM 2066 N N . ALA A 1 266 ? -2.172 -6.909 23.157 1.00 89.69 266 ALA A N 1
ATOM 2067 C CA . ALA A 1 266 ? -1.084 -7.468 23.953 1.00 89.69 266 ALA A CA 1
ATOM 2068 C C . ALA A 1 266 ? -1.237 -7.100 25.438 1.00 89.69 266 ALA A C 1
ATOM 2070 O O . ALA A 1 266 ? -1.694 -5.999 25.761 1.00 89.69 266 ALA A O 1
ATOM 2071 N N . SER A 1 267 ? -0.828 -8.002 26.331 1.00 90.94 267 SER A N 1
ATOM 2072 C CA . SER A 1 267 ? -0.914 -7.778 27.773 1.00 90.94 267 SER A CA 1
ATOM 2073 C C . SER A 1 267 ? 0.023 -6.660 28.225 1.00 90.94 267 SER A C 1
ATOM 2075 O O . SER A 1 267 ? 1.189 -6.610 27.827 1.00 90.94 267 SER A O 1
ATOM 2077 N N . HIS A 1 268 ? -0.460 -5.765 29.090 1.00 94.75 268 HIS A N 1
ATOM 2078 C CA . HIS A 1 268 ? 0.359 -4.674 29.619 1.00 94.75 268 HIS A CA 1
ATOM 2079 C C . HIS A 1 268 ? -0.142 -4.160 30.982 1.00 94.75 268 HIS A C 1
ATOM 2081 O O . HIS A 1 268 ? -1.351 -4.026 31.166 1.00 94.75 268 HIS A O 1
ATOM 2087 N N . PRO A 1 269 ? 0.744 -3.748 31.918 1.00 93.69 269 PRO A N 1
ATOM 2088 C CA . PRO A 1 269 ? 0.340 -3.254 33.245 1.00 93.69 269 PRO A CA 1
ATOM 2089 C C . PRO A 1 269 ? -0.605 -2.042 33.241 1.00 93.69 269 PRO A C 1
ATOM 2091 O O . PRO A 1 269 ? -1.369 -1.838 34.179 1.00 93.69 269 PRO A O 1
ATOM 2094 N N . LEU A 1 270 ? -0.551 -1.217 32.190 1.00 95.31 270 LEU A N 1
ATOM 2095 C CA . LEU A 1 270 ? -1.461 -0.070 32.012 1.00 95.31 270 LEU A CA 1
ATOM 2096 C C . LEU A 1 270 ? -2.861 -0.467 31.522 1.00 95.31 270 LEU A C 1
ATOM 2098 O O . LEU A 1 270 ? -3.751 0.378 31.503 1.00 95.31 270 LEU A O 1
ATOM 2102 N N . LEU A 1 271 ? -3.045 -1.720 31.115 1.00 95.38 271 LEU A N 1
ATOM 2103 C CA . LEU A 1 271 ? -4.285 -2.273 30.587 1.00 95.38 271 LEU A CA 1
ATOM 2104 C C . LEU A 1 271 ? -4.704 -3.460 31.475 1.00 95.38 271 LEU A C 1
ATOM 2106 O O . LEU A 1 271 ? -4.598 -4.613 31.059 1.00 95.38 271 LEU A O 1
ATOM 2110 N N . PRO A 1 272 ? -5.124 -3.226 32.730 1.00 91.50 272 PRO A N 1
ATOM 2111 C CA . PRO A 1 272 ? -5.455 -4.311 33.651 1.00 91.50 272 PRO A CA 1
ATOM 2112 C C . PRO A 1 272 ? -6.567 -5.198 33.080 1.00 91.50 272 PRO A C 1
ATOM 2114 O O . PRO A 1 272 ? -7.588 -4.687 32.611 1.00 91.50 272 PRO A O 1
ATOM 2117 N N . GLY A 1 273 ? -6.367 -6.516 33.126 1.00 86.19 273 GLY A N 1
ATOM 2118 C CA . GLY A 1 273 ? -7.265 -7.497 32.508 1.00 86.19 273 GLY A CA 1
ATOM 2119 C C . GLY A 1 273 ? -6.999 -7.771 31.022 1.00 86.19 273 GLY A C 1
ATOM 2120 O O . GLY A 1 273 ? -7.788 -8.474 30.413 1.00 86.19 273 GLY A O 1
ATOM 2121 N N . SER A 1 274 ? -5.915 -7.234 30.443 1.00 86.94 274 SER A N 1
ATOM 2122 C CA . SER A 1 274 ? -5.389 -7.642 29.120 1.00 86.94 274 SER A CA 1
ATOM 2123 C C . SER A 1 274 ? -4.478 -8.873 29.181 1.00 86.94 274 SER A C 1
ATOM 2125 O O . SER A 1 274 ? -3.905 -9.275 28.171 1.00 86.94 274 SER A O 1
ATOM 2127 N N . GLU A 1 275 ? -4.266 -9.423 30.376 1.00 76.69 275 GLU A N 1
ATOM 2128 C CA . GLU A 1 275 ? -3.523 -10.663 30.598 1.00 76.69 275 GLU A CA 1
ATOM 2129 C C . GLU A 1 275 ? -4.230 -11.783 29.831 1.00 76.69 275 GLU A C 1
ATOM 2131 O O . GLU A 1 275 ? -5.438 -11.948 29.991 1.00 76.69 275 GLU A O 1
ATOM 2136 N N . GLU A 1 276 ? -3.503 -12.487 28.956 1.00 59.28 276 GLU A N 1
ATOM 2137 C CA . GLU A 1 276 ? -4.075 -13.565 28.147 1.00 59.28 276 GLU A CA 1
ATOM 2138 C C . GLU A 1 276 ? -4.877 -14.525 29.043 1.00 59.28 276 GLU A C 1
ATOM 2140 O O . GLU A 1 276 ? -4.314 -15.076 30.000 1.00 59.28 276 GLU A O 1
ATOM 2145 N N . PRO A 1 277 ? -6.167 -14.785 28.758 1.00 46.53 277 PRO A N 1
ATOM 2146 C CA . PRO A 1 277 ? -6.742 -16.033 29.210 1.00 46.53 277 PRO A CA 1
ATOM 2147 C C . PRO A 1 277 ? -5.903 -17.127 28.547 1.00 46.53 277 PRO A C 1
ATOM 2149 O O . PRO A 1 277 ? -5.773 -17.149 27.324 1.00 46.53 277 PRO A O 1
ATOM 2152 N N . TYR A 1 278 ? -5.269 -17.974 29.360 1.00 40.62 278 TYR A N 1
ATOM 2153 C CA . TYR A 1 278 ? -4.586 -19.185 28.912 1.00 40.62 278 TYR A CA 1
ATOM 2154 C C . TYR A 1 278 ? -5.437 -19.866 27.829 1.00 40.62 278 TYR A C 1
ATOM 2156 O O . TYR A 1 278 ? -6.473 -20.458 28.134 1.00 40.62 278 TYR A O 1
ATOM 2164 N N . PHE A 1 279 ? -5.017 -19.774 26.567 1.00 41.53 279 PHE A N 1
ATOM 2165 C CA . PHE A 1 279 ? -5.511 -20.665 25.529 1.00 41.53 279 PHE A CA 1
ATOM 2166 C C . PHE A 1 279 ? -4.784 -21.993 25.733 1.00 41.53 279 PHE A C 1
ATOM 2168 O O . PHE A 1 279 ? -3.738 -22.242 25.135 1.00 41.53 279 PHE A O 1
ATOM 2175 N N . ASP A 1 280 ? -5.318 -22.823 26.630 1.00 35.22 280 ASP A N 1
ATOM 2176 C CA . ASP A 1 280 ? -5.080 -24.259 26.550 1.00 35.22 280 ASP A CA 1
ATOM 2177 C C . ASP A 1 280 ? -5.614 -24.733 25.186 1.00 35.22 280 ASP A C 1
ATOM 2179 O O . ASP A 1 280 ? -6.781 -24.537 24.849 1.00 35.22 280 ASP A O 1
ATOM 2183 N N . GLU A 1 281 ? -4.685 -25.272 24.400 1.00 36.38 281 GLU A N 1
ATOM 2184 C CA . GLU A 1 281 ? -4.814 -26.083 23.186 1.00 36.38 281 GLU A CA 1
ATOM 2185 C C . GLU A 1 281 ? -6.239 -26.495 22.757 1.00 36.38 281 GLU A C 1
ATOM 2187 O O . GLU A 1 281 ? -6.889 -27.278 23.450 1.00 36.38 281 GLU A O 1
ATOM 2192 N N . LEU A 1 282 ? -6.636 -26.114 21.531 1.00 34.78 282 LEU A N 1
ATOM 2193 C CA . LEU A 1 282 ? -7.459 -26.940 20.629 1.00 34.78 282 LEU A CA 1
ATOM 2194 C C . LEU A 1 282 ? -7.040 -26.749 19.164 1.00 34.78 282 LEU A C 1
ATOM 2196 O O . LEU A 1 282 ? -7.057 -25.592 18.686 1.00 34.78 282 LEU A O 1
#

Foldseek 3Di:
DWDWDADPLGWTWIWDFDWDDLDPPDTDGFTETETADAGLVLDDQVVCCVVCLRHQEYAYDYPVAEEHACECVLVSANHQYYHYDGHPYYDAHPYPLPRQHNHQEYHEEDHPNVLLSSQLRQNHAYYEYEEDALQSLVSHHLNHAEYEYEQHDYDPDPQSQQSQQSYQEYEYEHYEEDEDAAHPHAHHQEYEYYQYNEYACQLVNCVVHNHAEYEYENHAYYHPPDQPQSHGYQAYEYDDDADGHPSCLVNLVVHDPCNVSHYQYCDDPSRPPNPDPPPDDD

Radius of gyration: 21.87 Å; chains: 1; bounding box: 50×42×60 Å

Secondary structure (DSSP, 8-state):
--EEEE-TTS-EEEEEEEEEE-SSS-EEEEEEEEEEE--TT---HHHHHHH-TT--EEEEE-SS--EE--TTGGG-TT--EEEEEE-SEE------S-------EEEEE--TTHHHHHHT-TT--EEEEESSBGGGGGG--TT--EEEEESPBPPS-GGGGGGGGG-SEEEEEEEEEEE----SS---SEEEEEEEEEEESHHHHHHHS-EEEEEEES-SS--TTS-GGG--EEEEEEE-SSS--HHHHHHGGG--TTGGGTEEE--BTTBTT-SPP-----

pLDDT: mean 89.86, std 11.12, range [34.78, 98.56]